Protein AF-A0A6J4HK53-F1 (afdb_monomer)

Sequence (263 aa):
MTTKTSRRFSGIVIAAGLLFFAAVPLNGSKTLEEITEES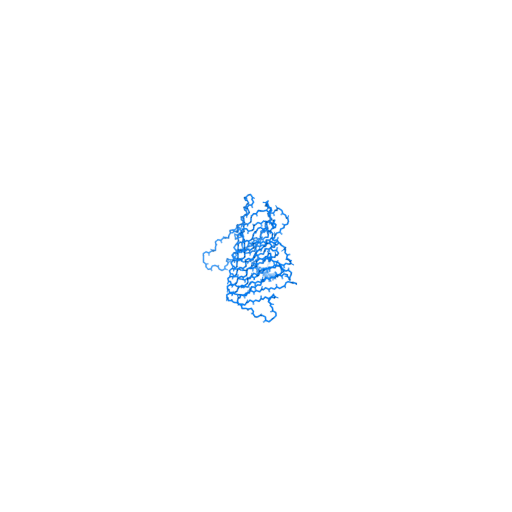YDLSATGTLTIRNQDGRIYLYGSDGSELRVKVIRKAFSQERLDELKVNVSIDGDDAVIETGFPPKPEGWSTSDRSGTVEYLINVPQHCTVKKAELANGEIMIDGMRGPSIEAQVGNGRIHARNCFTSARFTLERGGMEVFYGWWERRAFSLAAEIASGNVRVLIPSDANARIDATTVNGNLQSRFAKPGESLGRKFETTLGDEGANAELTLRATNGNVRIDKSY

Structure (mmCIF, N/CA/C/O backbone):
data_AF-A0A6J4HK53-F1
#
_entry.id   AF-A0A6J4HK53-F1
#
loop_
_atom_site.group_PDB
_atom_site.id
_atom_site.type_symbol
_atom_site.label_atom_id
_atom_site.label_alt_id
_atom_site.label_comp_id
_atom_site.label_asym_id
_atom_site.label_entity_id
_atom_site.label_seq_id
_atom_site.pdbx_PDB_ins_code
_atom_site.Cartn_x
_atom_site.Cartn_y
_atom_site.Cartn_z
_atom_site.occupancy
_atom_site.B_iso_or_equiv
_atom_site.auth_seq_id
_atom_site.auth_comp_id
_atom_site.auth_asym_id
_atom_site.auth_atom_id
_atom_site.pdbx_PDB_model_num
ATOM 1 N N . MET A 1 1 ? -11.553 -33.100 110.322 1.00 39.94 1 MET A N 1
ATOM 2 C CA . MET A 1 1 ? -10.787 -34.038 109.471 1.00 39.94 1 MET A CA 1
ATOM 3 C C . MET A 1 1 ? -10.864 -33.529 108.032 1.00 39.94 1 MET A C 1
ATOM 5 O O . MET A 1 1 ? -11.926 -33.607 107.441 1.00 39.94 1 MET A O 1
ATOM 9 N N . THR A 1 2 ? -9.964 -32.629 107.621 1.00 37.19 2 THR A N 1
ATOM 10 C CA . THR A 1 2 ? -8.675 -32.870 106.912 1.00 37.19 2 THR A CA 1
ATOM 11 C C . THR A 1 2 ? -8.803 -33.164 105.406 1.00 37.19 2 THR A C 1
ATOM 13 O O . THR A 1 2 ? -9.002 -34.301 105.004 1.00 37.19 2 THR A O 1
ATOM 16 N N . THR A 1 3 ? -8.685 -32.088 104.611 1.00 42.78 3 THR A N 1
ATOM 17 C CA . THR A 1 3 ? -7.777 -31.884 103.451 1.00 42.78 3 THR A CA 1
ATOM 18 C C . THR A 1 3 ? -7.346 -33.069 102.567 1.00 42.78 3 THR A C 1
ATOM 20 O O . THR A 1 3 ? -6.650 -33.956 103.046 1.00 42.78 3 THR A O 1
ATOM 23 N N . LYS A 1 4 ? -7.487 -32.922 101.230 1.00 38.38 4 LYS A N 1
ATOM 24 C CA . LYS A 1 4 ? -6.325 -32.890 100.304 1.00 38.38 4 LYS A CA 1
ATOM 25 C C . LYS A 1 4 ? -6.645 -32.379 98.886 1.00 38.38 4 LYS A C 1
ATOM 27 O O . LYS A 1 4 ? -7.592 -32.802 98.238 1.00 38.38 4 LYS A O 1
ATOM 32 N N . THR A 1 5 ? -5.773 -31.486 98.436 1.00 45.94 5 THR A N 1
ATOM 33 C CA . THR A 1 5 ? -5.641 -30.828 97.128 1.00 45.94 5 THR A CA 1
ATOM 34 C C . THR A 1 5 ? -4.847 -31.690 96.122 1.00 45.94 5 THR A C 1
ATOM 36 O O . THR A 1 5 ? -4.137 -32.608 96.534 1.00 45.94 5 THR A O 1
ATOM 39 N N . SER A 1 6 ? -4.843 -31.266 94.844 1.00 37.31 6 SER A N 1
ATOM 40 C CA . SER A 1 6 ? -3.907 -31.574 93.724 1.00 37.31 6 SER A CA 1
ATOM 41 C C . SER A 1 6 ? -4.502 -32.472 92.621 1.00 37.31 6 SER A C 1
ATOM 43 O O . SER A 1 6 ? -5.291 -33.349 92.925 1.00 37.31 6 SER A O 1
ATOM 45 N N . ARG A 1 7 ? -4.196 -32.335 91.322 1.00 38.34 7 ARG A N 1
ATOM 46 C CA . ARG A 1 7 ? -3.276 -31.464 90.563 1.00 38.34 7 ARG A CA 1
ATOM 47 C C . ARG A 1 7 ? -3.693 -31.500 89.075 1.00 38.34 7 ARG A C 1
ATOM 49 O O . ARG A 1 7 ? -4.334 -32.442 88.629 1.00 38.34 7 ARG A O 1
ATOM 56 N N . ARG A 1 8 ? -3.308 -30.456 88.337 1.00 42.50 8 ARG A N 1
ATOM 57 C CA . ARG A 1 8 ? -3.553 -30.202 86.905 1.00 42.50 8 ARG A CA 1
ATOM 58 C C . ARG A 1 8 ? -2.874 -31.227 85.981 1.00 42.50 8 ARG A C 1
ATOM 60 O O . ARG A 1 8 ? -1.748 -31.620 86.262 1.00 42.50 8 ARG A O 1
ATOM 67 N N . PHE A 1 9 ? -3.483 -31.490 84.823 1.00 36.78 9 PHE A N 1
ATOM 68 C CA . PHE A 1 9 ? -2.780 -31.882 83.595 1.00 36.78 9 PHE A CA 1
ATOM 69 C C . PHE A 1 9 ? -3.276 -30.996 82.441 1.00 36.78 9 PHE A C 1
ATOM 71 O O . PHE A 1 9 ? -4.397 -31.145 81.964 1.00 36.78 9 PHE A O 1
ATOM 78 N N . SER A 1 10 ? -2.447 -30.027 82.044 1.00 35.50 10 SER A N 1
ATOM 79 C CA . SER A 1 10 ? -2.607 -29.255 80.808 1.00 35.50 10 SER A CA 1
ATOM 80 C C . SER A 1 10 ? -2.028 -30.069 79.655 1.00 35.50 10 SER A C 1
ATOM 82 O O . SER A 1 10 ? -0.822 -30.303 79.620 1.00 35.50 10 SER A O 1
ATOM 84 N N . GLY A 1 11 ? -2.875 -30.492 78.718 1.00 35.25 11 GLY A N 1
ATOM 85 C CA . GLY A 1 11 ? -2.439 -30.990 77.417 1.00 35.25 11 GLY A CA 1
ATOM 86 C C . GLY A 1 11 ? -2.073 -29.817 76.509 1.00 35.25 11 GLY A C 1
ATOM 87 O O . GLY A 1 11 ? -2.902 -28.948 76.249 1.00 35.25 11 GLY A O 1
ATOM 88 N N . ILE A 1 12 ? -0.821 -29.783 76.061 1.00 39.44 12 ILE A N 1
ATOM 89 C CA . ILE A 1 12 ? -0.308 -28.869 75.039 1.00 39.44 12 ILE A CA 1
ATOM 90 C C . ILE A 1 12 ? -0.767 -29.408 73.679 1.00 39.44 12 ILE A C 1
ATOM 92 O O . ILE A 1 12 ? -0.347 -30.490 73.277 1.00 39.44 12 ILE A O 1
ATOM 96 N N . VAL A 1 13 ? -1.621 -28.668 72.970 1.00 38.44 13 VAL A N 1
ATOM 97 C CA . VAL A 1 13 ? -1.909 -28.917 71.550 1.00 38.44 13 VAL A CA 1
ATOM 98 C C . VAL A 1 13 ? -0.966 -28.037 70.737 1.00 38.44 13 VAL A C 1
ATOM 100 O O . VAL A 1 13 ? -1.055 -26.812 70.772 1.00 38.44 13 VAL A O 1
ATOM 103 N N . ILE A 1 14 ? -0.027 -28.672 70.037 1.00 40.22 14 ILE A N 1
ATOM 104 C CA . ILE A 1 14 ? 0.877 -28.026 69.086 1.00 40.22 14 ILE A CA 1
ATOM 105 C C . ILE A 1 14 ? 0.055 -27.696 67.834 1.00 40.22 14 ILE A C 1
ATOM 107 O O . ILE A 1 14 ? -0.281 -28.583 67.053 1.00 40.22 14 ILE A O 1
ATOM 111 N N . ALA A 1 15 ? -0.296 -26.423 67.656 1.00 36.69 15 ALA A N 1
ATOM 112 C CA . ALA A 1 15 ? -0.874 -25.925 66.414 1.00 36.69 15 ALA A CA 1
ATOM 113 C C . ALA A 1 15 ? 0.251 -25.759 65.381 1.00 36.69 15 ALA A C 1
ATOM 115 O O . ALA A 1 15 ? 1.035 -24.813 65.443 1.00 36.69 15 ALA A O 1
ATOM 116 N N . ALA A 1 16 ? 0.356 -26.707 64.450 1.00 42.75 16 ALA A N 1
ATOM 117 C CA . ALA A 1 16 ? 1.211 -26.576 63.278 1.00 42.75 16 ALA A CA 1
ATOM 118 C C . ALA A 1 16 ? 0.662 -25.449 62.388 1.00 42.75 16 ALA A C 1
ATOM 120 O O . ALA A 1 16 ? -0.396 -25.582 61.773 1.00 42.75 16 ALA A O 1
ATOM 121 N N . GLY A 1 17 ? 1.369 -24.319 62.359 1.00 35.78 17 GLY A N 1
ATOM 122 C CA . GLY A 1 17 ? 1.067 -23.197 61.479 1.00 35.78 17 GLY A CA 1
ATOM 123 C C . GLY A 1 17 ? 1.288 -23.584 60.020 1.00 35.78 17 GLY A C 1
ATOM 124 O O . GLY A 1 17 ? 2.423 -23.673 59.559 1.00 35.78 17 GLY A O 1
ATOM 125 N N . LEU A 1 18 ? 0.195 -23.793 59.288 1.00 38.66 18 LEU A N 1
ATOM 126 C CA . LEU A 1 18 ? 0.196 -23.803 57.830 1.00 38.66 18 LEU A CA 1
ATOM 127 C C . LEU A 1 18 ? 0.381 -22.360 57.350 1.00 38.66 18 LEU A C 1
ATOM 129 O O . LEU A 1 18 ? -0.567 -21.580 57.280 1.00 38.66 18 LEU A O 1
ATOM 133 N N . LEU A 1 19 ? 1.629 -22.004 57.043 1.00 38.75 19 LEU A N 1
ATOM 134 C CA . LEU A 1 19 ? 1.955 -20.826 56.247 1.00 38.75 19 LEU A CA 1
ATOM 135 C C . LEU A 1 19 ? 1.370 -21.026 54.844 1.00 38.75 19 LEU A C 1
ATOM 137 O O . LEU A 1 19 ? 1.978 -21.665 53.986 1.00 38.75 19 LEU A O 1
ATOM 141 N N . PHE A 1 20 ? 0.179 -20.477 54.609 1.00 34.94 20 PHE A N 1
ATOM 142 C CA . PHE A 1 20 ? -0.297 -20.210 53.259 1.00 34.94 20 PHE A CA 1
ATOM 143 C C . PHE A 1 20 ? 0.615 -19.138 52.656 1.00 34.94 20 PHE A C 1
ATOM 145 O O . PHE A 1 20 ? 0.440 -17.944 52.896 1.00 34.94 20 PHE A O 1
ATOM 152 N N . PHE A 1 21 ? 1.603 -19.559 51.868 1.00 40.56 21 PHE A N 1
ATOM 153 C CA . PHE A 1 21 ? 2.178 -18.680 50.861 1.00 40.56 21 PHE A CA 1
ATOM 154 C C . PHE A 1 21 ? 1.062 -18.368 49.863 1.00 40.56 21 PHE A C 1
ATOM 156 O O . PHE A 1 21 ? 0.737 -19.184 49.001 1.00 40.56 21 PHE A O 1
ATOM 163 N N . ALA A 1 22 ? 0.447 -17.194 50.000 1.00 40.84 22 ALA A N 1
ATOM 164 C CA . ALA A 1 22 ? -0.295 -16.598 48.906 1.00 40.84 22 ALA A CA 1
ATOM 165 C C . ALA A 1 22 ? 0.716 -16.363 47.780 1.00 40.84 22 ALA A C 1
ATOM 167 O O . ALA A 1 22 ? 1.524 -15.435 47.834 1.00 40.84 22 ALA A O 1
ATOM 168 N N . ALA A 1 23 ? 0.721 -17.256 46.792 1.00 43.62 23 ALA A N 1
ATOM 169 C CA . ALA A 1 23 ? 1.379 -16.998 45.530 1.00 43.62 23 ALA A CA 1
ATOM 170 C C . ALA A 1 23 ? 0.691 -15.767 44.937 1.00 43.62 23 ALA A C 1
ATOM 172 O O . ALA A 1 23 ? -0.438 -15.849 44.457 1.00 43.62 23 ALA A O 1
ATOM 173 N N . VAL A 1 24 ? 1.344 -14.609 45.038 1.00 48.50 24 VAL A N 1
ATOM 174 C CA . VAL A 1 24 ? 0.963 -13.433 44.263 1.00 48.50 24 VAL A CA 1
ATOM 175 C C . VAL A 1 24 ? 1.084 -13.872 42.806 1.00 48.50 24 VAL A C 1
ATOM 177 O O . VAL A 1 24 ? 2.193 -14.237 42.398 1.00 48.50 24 VAL A O 1
ATOM 180 N N . PRO A 1 25 ? -0.006 -13.928 42.020 1.00 39.03 25 PRO A N 1
ATOM 181 C CA . PRO A 1 25 ? 0.146 -14.185 40.604 1.00 39.03 25 PRO A CA 1
ATOM 182 C C . PRO A 1 25 ? 1.032 -13.065 40.057 1.00 39.03 25 PRO A C 1
ATOM 184 O O . PRO A 1 25 ? 0.707 -11.883 40.187 1.00 39.03 25 PRO A O 1
ATOM 187 N N . LEU A 1 26 ? 2.183 -13.428 39.483 1.00 40.38 26 LEU A N 1
ATOM 188 C CA . LEU A 1 26 ? 2.878 -12.532 38.571 1.00 40.38 26 LEU A CA 1
ATOM 189 C C . LEU A 1 26 ? 1.873 -12.242 37.453 1.00 40.38 26 LEU A C 1
ATOM 191 O O . LEU A 1 26 ? 1.663 -13.078 36.575 1.00 40.38 26 LEU A O 1
ATOM 195 N N . ASN A 1 27 ? 1.215 -11.085 37.520 1.00 43.97 27 ASN A N 1
ATOM 196 C CA . ASN A 1 27 ? 0.399 -10.567 36.435 1.00 43.97 27 ASN A CA 1
ATOM 197 C C . ASN A 1 27 ? 1.331 -10.330 35.243 1.00 43.97 27 ASN A C 1
ATOM 199 O O . ASN A 1 27 ? 1.891 -9.249 35.071 1.00 43.97 27 ASN A O 1
ATOM 203 N N . GLY A 1 28 ? 1.504 -11.349 34.401 1.00 46.41 28 GLY A N 1
ATOM 204 C CA . GLY A 1 28 ? 1.832 -11.111 33.007 1.00 46.41 28 GLY A CA 1
ATOM 205 C C . GLY A 1 28 ? 0.723 -10.216 32.473 1.00 46.41 28 GLY A C 1
ATOM 206 O O . GLY A 1 28 ? -0.438 -10.617 32.509 1.00 46.41 28 GLY A O 1
ATOM 207 N N . SER A 1 29 ? 1.052 -8.980 32.094 1.00 55.47 29 SER A N 1
ATOM 208 C CA . SER A 1 29 ? 0.075 -7.995 31.629 1.00 55.47 29 SER A CA 1
ATOM 209 C C . SER A 1 29 ? -0.622 -8.536 30.379 1.00 55.47 29 SER A C 1
ATOM 211 O O . SER A 1 29 ? -0.120 -8.384 29.263 1.00 55.47 29 SER A O 1
ATOM 213 N N . LYS A 1 30 ? -1.741 -9.236 30.558 1.00 68.44 30 LYS A N 1
ATOM 214 C CA . LYS A 1 30 ? -2.563 -9.707 29.453 1.00 68.44 30 LYS A CA 1
ATOM 215 C C . LYS A 1 30 ? -3.219 -8.460 28.873 1.00 68.44 30 LYS A C 1
ATOM 217 O O . LYS A 1 30 ? -3.960 -7.781 29.576 1.00 68.44 30 LYS A O 1
ATOM 222 N N . THR A 1 31 ? -2.868 -8.110 27.641 1.00 79.88 31 THR A N 1
ATOM 223 C CA . THR A 1 31 ? -3.519 -7.012 26.923 1.00 79.88 31 THR A CA 1
ATOM 224 C C . THR A 1 31 ? -5.011 -7.306 26.829 1.00 79.88 31 THR A C 1
ATOM 226 O O . THR A 1 31 ? -5.393 -8.433 26.506 1.00 79.88 31 THR A O 1
ATOM 229 N N . LEU A 1 32 ? -5.835 -6.309 27.130 1.00 88.44 32 LEU A N 1
ATOM 230 C CA . LEU A 1 32 ? -7.261 -6.344 26.847 1.00 88.44 32 LEU A CA 1
ATOM 231 C C . LEU A 1 32 ? -7.460 -6.277 25.336 1.00 88.44 32 LEU A C 1
ATOM 233 O O . LEU A 1 32 ? -6.687 -5.619 24.635 1.00 88.44 32 LEU A O 1
ATOM 237 N N . GLU A 1 33 ? -8.481 -6.973 24.855 1.00 92.00 33 GLU A N 1
ATOM 238 C CA . GLU A 1 33 ? -8.820 -7.069 23.442 1.00 92.00 33 GLU A CA 1
ATOM 239 C C . GLU A 1 33 ? -10.333 -6.950 23.286 1.00 92.00 33 GLU A C 1
ATOM 241 O O . GLU A 1 33 ? -11.083 -7.639 23.979 1.00 92.00 33 GLU A O 1
ATOM 246 N N . GLU A 1 34 ? -10.764 -6.091 22.369 1.00 93.38 34 GLU A N 1
ATOM 247 C CA . GLU A 1 34 ? -12.157 -5.968 21.959 1.00 93.38 34 GLU A CA 1
ATOM 248 C C . GLU A 1 34 ? -12.254 -6.094 20.443 1.00 93.38 34 GLU A C 1
ATOM 250 O O . GLU A 1 34 ? -11.460 -5.501 19.706 1.00 93.38 34 GLU A O 1
ATOM 255 N N . ILE A 1 35 ? -13.222 -6.888 19.991 1.00 96.12 35 ILE A N 1
ATOM 256 C CA . ILE A 1 35 ? -13.455 -7.177 18.581 1.00 96.12 35 ILE A CA 1
ATOM 257 C C . ILE A 1 35 ? -14.859 -6.715 18.222 1.00 96.12 35 ILE A C 1
ATOM 259 O O . ILE A 1 35 ? -15.829 -7.166 18.832 1.00 96.12 35 ILE A O 1
ATOM 263 N N . THR A 1 36 ? -14.950 -5.899 17.180 1.00 95.44 36 THR A N 1
ATOM 264 C CA . THR A 1 36 ? -16.217 -5.457 16.595 1.00 95.44 36 THR A CA 1
ATOM 265 C C . THR A 1 36 ? -16.210 -5.778 15.111 1.00 95.44 36 THR A C 1
ATOM 267 O O . THR A 1 36 ? -15.169 -5.694 14.459 1.00 95.44 36 THR A O 1
ATOM 270 N N . GLU A 1 37 ? -17.356 -6.175 14.575 1.00 96.75 37 GLU A N 1
ATOM 271 C CA . GLU A 1 37 ? -17.529 -6.458 13.155 1.00 96.75 37 GLU A CA 1
ATOM 272 C C . GLU A 1 37 ? -18.810 -5.791 12.670 1.00 96.75 37 GLU A C 1
ATOM 274 O O . GLU A 1 37 ? -19.887 -6.024 13.216 1.00 96.75 37 GLU A O 1
ATOM 279 N N . GLU A 1 38 ? -18.667 -4.937 11.664 1.00 94.69 38 GLU A N 1
ATOM 280 C CA . GLU A 1 38 ? -19.750 -4.146 11.095 1.00 94.69 38 GLU A CA 1
ATOM 281 C C . GLU A 1 38 ? -19.728 -4.261 9.572 1.00 94.69 38 GLU A C 1
ATOM 283 O O . GLU A 1 38 ? -18.679 -4.451 8.951 1.00 94.69 38 GLU A O 1
ATOM 288 N N . SER A 1 39 ? -20.910 -4.188 8.970 1.00 95.50 39 SER A N 1
ATOM 289 C CA . SER A 1 39 ? -21.103 -4.276 7.523 1.00 95.50 39 SER A CA 1
ATOM 290 C C . SER A 1 39 ? -21.893 -3.067 7.052 1.00 95.50 39 SER A C 1
ATOM 292 O O . SER A 1 39 ? -22.858 -2.664 7.701 1.00 95.50 39 SER A O 1
ATOM 294 N N . TYR A 1 40 ? -21.467 -2.503 5.932 1.00 94.38 40 TYR A N 1
ATOM 295 C CA . TYR A 1 40 ? -21.996 -1.280 5.357 1.00 94.38 40 TYR A CA 1
ATOM 296 C C . TYR A 1 40 ? -22.215 -1.470 3.861 1.00 94.38 40 TYR A C 1
ATOM 298 O O . TYR A 1 40 ? -21.415 -2.124 3.184 1.00 94.38 40 TYR A O 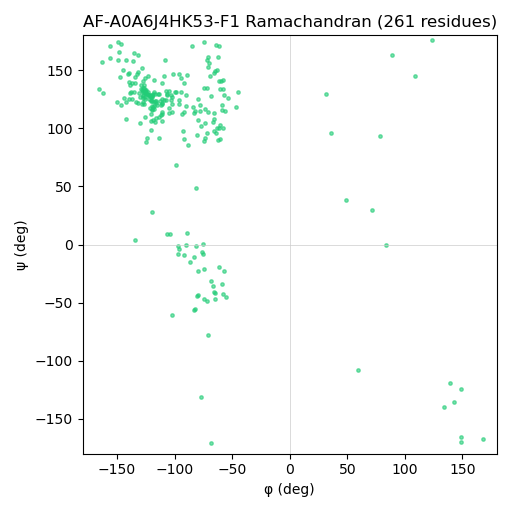1
ATOM 306 N N . ASP A 1 41 ? -23.268 -0.854 3.338 1.00 92.62 41 ASP A N 1
ATOM 307 C CA . ASP A 1 41 ? -23.469 -0.777 1.898 1.00 92.62 41 ASP A CA 1
ATOM 308 C C . ASP A 1 41 ? -22.396 0.133 1.290 1.00 92.62 41 ASP A C 1
ATOM 310 O O . ASP A 1 41 ? -22.179 1.257 1.743 1.00 92.62 41 ASP A O 1
ATOM 314 N N . LEU A 1 42 ? -21.703 -0.370 0.270 1.00 93.56 42 LEU A N 1
ATOM 315 C CA . LEU A 1 42 ? -20.726 0.388 -0.503 1.00 93.56 42 LEU A CA 1
ATOM 316 C C . LEU A 1 42 ? -20.786 -0.112 -1.941 1.00 93.56 42 LEU A C 1
ATOM 318 O O . LEU A 1 42 ? -20.547 -1.296 -2.194 1.00 93.56 42 LEU A O 1
ATOM 322 N N . SER A 1 43 ? -21.096 0.766 -2.895 1.00 92.31 43 SER A N 1
ATOM 323 C CA . SER A 1 43 ? -21.152 0.334 -4.289 1.00 92.31 43 SER A CA 1
ATOM 324 C C . SER A 1 43 ? -19.794 -0.174 -4.779 1.00 92.31 43 SER A C 1
ATOM 326 O O . SER A 1 43 ? -18.728 0.150 -4.247 1.00 92.31 43 SER A O 1
ATOM 328 N N . ALA A 1 44 ? -19.816 -0.938 -5.873 1.00 92.06 44 ALA A N 1
ATOM 329 C CA . ALA A 1 44 ? -18.600 -1.446 -6.500 1.00 92.06 44 ALA A CA 1
ATOM 330 C C . ALA A 1 44 ? -17.617 -0.337 -6.914 1.00 92.06 44 ALA A C 1
ATOM 332 O O . ALA A 1 44 ? -16.430 -0.607 -7.046 1.00 92.06 44 ALA A O 1
ATOM 333 N N . THR A 1 45 ? -18.097 0.892 -7.113 1.00 92.44 45 THR A N 1
ATOM 334 C CA . THR A 1 45 ? -17.300 2.069 -7.488 1.00 92.44 45 THR A CA 1
ATOM 335 C C . THR A 1 45 ? -17.107 3.057 -6.341 1.00 92.44 45 THR A C 1
ATOM 337 O O . THR A 1 45 ? -16.598 4.153 -6.574 1.00 92.44 45 THR A O 1
ATOM 340 N N . GLY A 1 46 ? -17.504 2.685 -5.122 1.00 95.44 46 GLY A N 1
ATOM 341 C CA . GLY A 1 46 ? -17.372 3.526 -3.942 1.00 95.44 46 GLY A CA 1
ATOM 342 C C . GLY A 1 46 ? -15.923 3.872 -3.611 1.00 95.44 46 GLY A C 1
ATOM 343 O O . GLY A 1 46 ? -14.964 3.346 -4.192 1.00 95.44 46 GLY A O 1
ATOM 344 N N . THR A 1 47 ? -15.751 4.783 -2.665 1.00 97.50 47 THR A N 1
ATOM 345 C CA . THR A 1 47 ? -14.448 5.273 -2.228 1.00 97.50 47 THR A CA 1
ATOM 346 C C . THR A 1 47 ? -14.204 4.950 -0.765 1.00 97.50 47 THR A C 1
ATOM 348 O O . THR A 1 47 ? -15.108 5.027 0.055 1.00 97.50 47 THR A O 1
ATOM 351 N N . LEU A 1 48 ? -12.963 4.595 -0.436 1.00 98.12 48 LEU A N 1
ATOM 352 C CA . LEU A 1 48 ? -12.545 4.259 0.920 1.00 98.12 48 LEU A CA 1
ATOM 353 C C . LEU A 1 48 ? -11.358 5.120 1.351 1.00 98.12 48 LEU A C 1
ATOM 355 O O . LEU A 1 48 ? -10.343 5.188 0.651 1.00 98.12 48 LEU A O 1
ATOM 359 N N . THR A 1 49 ? -11.470 5.721 2.532 1.00 98.50 49 THR A N 1
ATOM 360 C CA . THR A 1 49 ? -10.373 6.386 3.241 1.00 98.50 49 THR A CA 1
ATOM 361 C C . THR A 1 49 ? -10.198 5.757 4.615 1.00 98.50 49 THR A C 1
ATOM 363 O O . THR A 1 49 ? -11.157 5.652 5.371 1.00 98.50 49 THR A O 1
ATOM 366 N N . ILE A 1 50 ? -8.975 5.356 4.957 1.00 98.12 50 ILE A N 1
ATOM 367 C CA . ILE A 1 50 ? -8.638 4.776 6.259 1.00 98.12 50 ILE A CA 1
ATOM 368 C C . ILE A 1 50 ? -7.464 5.547 6.847 1.00 98.12 50 ILE A C 1
ATOM 370 O O . ILE A 1 50 ? -6.429 5.697 6.192 1.00 98.12 50 ILE A O 1
ATOM 374 N N . ARG A 1 51 ? -7.599 5.995 8.095 1.00 97.94 51 ARG A N 1
ATOM 375 C CA . ARG A 1 51 ? -6.516 6.617 8.860 1.00 97.94 51 ARG A CA 1
ATOM 376 C C . ARG A 1 51 ? -6.352 5.929 10.199 1.00 97.94 51 ARG A C 1
ATOM 378 O O . ARG A 1 51 ? -7.274 5.878 11.012 1.00 97.94 51 ARG A O 1
ATOM 385 N N . ASN A 1 52 ? -5.149 5.430 10.434 1.00 95.50 52 ASN A N 1
ATOM 386 C CA . ASN A 1 52 ? -4.769 4.797 11.681 1.00 95.50 52 ASN A CA 1
ATOM 387 C C . ASN A 1 52 ? -3.384 5.292 12.118 1.00 95.50 52 ASN A C 1
ATOM 389 O O . ASN A 1 52 ? -2.584 5.754 11.308 1.00 95.50 52 ASN A O 1
ATOM 393 N N . GLN A 1 53 ? -3.081 5.191 13.408 1.00 94.00 53 GLN A N 1
ATOM 394 C CA . GLN A 1 53 ? -1.772 5.579 13.927 1.00 94.00 53 GLN A CA 1
ATOM 395 C C . GLN A 1 53 ? -0.921 4.343 14.181 1.00 94.00 53 GLN A C 1
ATOM 397 O O . GLN A 1 53 ? 0.112 4.183 13.544 1.00 94.00 53 GLN A O 1
ATOM 402 N N . ASP A 1 54 ? -1.376 3.453 15.058 1.00 93.81 54 ASP A N 1
ATOM 403 C CA . ASP A 1 54 ? -0.610 2.295 15.502 1.00 93.81 54 ASP A CA 1
ATOM 404 C C . ASP A 1 54 ? -1.422 1.010 15.301 1.00 93.81 54 ASP A C 1
ATOM 406 O O . ASP A 1 54 ? -2.510 0.841 15.862 1.00 93.81 54 ASP A O 1
ATOM 410 N N . GLY A 1 55 ? -0.889 0.077 14.509 1.00 95.25 55 GLY A N 1
ATOM 411 C CA . GLY A 1 55 ? -1.504 -1.235 14.318 1.00 95.25 55 GLY A CA 1
ATOM 412 C C . GLY A 1 55 ? -1.385 -1.768 12.899 1.00 95.25 55 GLY A C 1
ATOM 413 O O . GLY A 1 55 ? -0.300 -1.773 12.321 1.00 95.25 55 GLY A O 1
ATOM 414 N N . ARG A 1 56 ? -2.481 -2.307 12.360 1.00 98.12 56 ARG A N 1
ATOM 415 C CA . ARG A 1 56 ? -2.474 -2.979 11.053 1.00 98.12 56 ARG A CA 1
ATOM 416 C C . ARG A 1 56 ? -3.713 -2.656 10.242 1.00 98.12 56 ARG A C 1
ATOM 418 O O . ARG A 1 56 ? -4.789 -2.495 10.808 1.00 98.12 56 ARG A O 1
ATOM 425 N N . ILE A 1 57 ? -3.560 -2.601 8.926 1.00 98.56 57 ILE A N 1
ATOM 426 C CA . ILE A 1 57 ? -4.665 -2.477 7.978 1.00 98.56 57 ILE A CA 1
ATOM 427 C C . ILE A 1 57 ? -4.537 -3.614 6.971 1.00 98.56 57 ILE A C 1
ATOM 429 O O . ILE A 1 57 ? -3.627 -3.623 6.147 1.00 98.56 57 ILE A O 1
ATOM 433 N N . TYR A 1 58 ? -5.453 -4.572 7.043 1.00 98.62 58 TYR A N 1
ATOM 434 C CA . TYR A 1 58 ? -5.607 -5.636 6.063 1.00 98.62 58 TYR A CA 1
ATOM 435 C C . TYR A 1 58 ? -6.794 -5.310 5.166 1.00 98.62 58 TYR A C 1
ATOM 437 O O . TYR A 1 58 ? -7.926 -5.290 5.640 1.00 98.62 58 TYR A O 1
ATOM 445 N N . LEU A 1 59 ? -6.538 -5.052 3.888 1.00 98.38 59 LEU A N 1
ATOM 446 C CA . LEU A 1 59 ? -7.547 -4.690 2.903 1.00 98.38 59 LEU A CA 1
ATOM 447 C C . LEU A 1 59 ? -7.635 -5.761 1.814 1.00 98.38 59 LEU A C 1
ATOM 449 O O . LEU A 1 59 ? -6.653 -6.027 1.122 1.00 98.38 59 LEU A O 1
ATOM 453 N N . TYR A 1 60 ? -8.818 -6.340 1.640 1.00 98.31 60 TYR A N 1
ATOM 454 C CA . TYR A 1 60 ? -9.080 -7.380 0.651 1.00 98.31 60 TYR A CA 1
ATOM 455 C C . TYR A 1 60 ? -10.168 -6.936 -0.323 1.00 98.31 60 TYR A C 1
ATOM 457 O O . TYR A 1 60 ? -11.290 -6.618 0.077 1.00 98.31 60 TYR A O 1
ATOM 465 N N . GLY A 1 61 ? -9.835 -6.950 -1.611 1.00 97.38 61 GLY A N 1
ATOM 466 C CA . GLY A 1 61 ? -10.801 -6.844 -2.693 1.00 97.38 61 GLY A CA 1
ATOM 467 C C . GLY A 1 61 ? -11.567 -8.154 -2.866 1.00 97.38 61 GLY A C 1
ATOM 468 O O . GLY A 1 61 ? -10.984 -9.238 -2.870 1.00 97.38 61 GLY A O 1
ATOM 469 N N . SER A 1 62 ? -12.882 -8.052 -3.020 1.00 94.44 62 SER A N 1
ATOM 470 C CA . SER A 1 62 ? -13.780 -9.179 -3.276 1.00 94.44 62 SER A CA 1
ATOM 471 C C . SER A 1 62 ? -14.787 -8.844 -4.378 1.00 94.44 62 SER A C 1
ATOM 473 O O . SER A 1 62 ? -14.986 -7.677 -4.713 1.00 94.44 62 SER A O 1
ATOM 475 N N . ASP A 1 63 ? -15.454 -9.859 -4.926 1.00 90.19 63 ASP A N 1
ATOM 476 C CA . ASP A 1 63 ? -16.537 -9.681 -5.908 1.00 90.19 63 ASP A CA 1
ATOM 477 C C . ASP A 1 63 ? -17.862 -9.196 -5.276 1.00 90.19 63 ASP A C 1
ATOM 479 O O . ASP A 1 63 ? -18.861 -9.036 -5.975 1.00 90.19 63 ASP A O 1
ATOM 483 N N . GLY A 1 64 ? -17.896 -8.991 -3.954 1.00 86.31 64 GLY A N 1
ATOM 484 C CA . GLY A 1 64 ? -19.073 -8.510 -3.231 1.00 86.31 64 GLY A CA 1
ATOM 485 C C . GLY A 1 64 ? -19.362 -7.020 -3.442 1.00 86.31 64 GLY A C 1
ATOM 486 O O . GLY A 1 64 ? -18.578 -6.285 -4.042 1.00 86.31 64 GLY A O 1
ATOM 487 N N . SER A 1 65 ? -20.494 -6.571 -2.901 1.00 83.44 65 SER A N 1
ATOM 488 C CA . SER A 1 65 ? -20.984 -5.184 -2.970 1.00 83.44 65 SER A CA 1
ATOM 489 C C . SER A 1 65 ? -21.148 -4.548 -1.585 1.00 83.44 65 SER A C 1
ATOM 491 O O . SER A 1 65 ? -22.030 -3.721 -1.380 1.00 83.44 65 SER A O 1
ATOM 493 N N . GLU A 1 66 ? -20.358 -4.997 -0.613 1.00 91.88 66 GLU A N 1
ATOM 494 C CA . GLU A 1 66 ? -20.430 -4.542 0.774 1.00 91.88 66 GLU A CA 1
ATOM 495 C C . GLU A 1 66 ? -19.033 -4.218 1.299 1.00 91.88 66 GLU A C 1
ATOM 497 O O . GLU A 1 66 ? -18.038 -4.857 0.939 1.00 91.88 66 GLU A O 1
ATOM 502 N N . LEU A 1 67 ? -18.976 -3.225 2.177 1.00 95.62 67 LEU A N 1
ATOM 503 C CA . LEU A 1 67 ? -17.826 -2.936 3.013 1.00 95.62 67 LEU A CA 1
ATOM 504 C C . LEU A 1 67 ? -18.011 -3.680 4.336 1.00 95.62 67 LEU A C 1
ATOM 506 O O . LEU A 1 67 ? -18.901 -3.354 5.116 1.00 95.62 67 LEU A O 1
ATOM 510 N N . ARG A 1 68 ? -17.147 -4.656 4.618 1.00 97.12 68 ARG A N 1
ATOM 511 C CA . ARG A 1 68 ? -17.096 -5.325 5.926 1.00 97.12 68 ARG A CA 1
ATOM 512 C C . ARG A 1 68 ? -15.858 -4.889 6.672 1.00 97.12 68 ARG A C 1
ATOM 514 O O . ARG A 1 68 ? -14.750 -5.050 6.163 1.00 97.12 68 ARG A O 1
ATOM 521 N N . VAL A 1 69 ? -16.048 -4.373 7.877 1.00 97.38 69 VAL A N 1
ATOM 522 C CA . VAL A 1 69 ? -14.983 -3.850 8.726 1.00 97.38 69 VAL A CA 1
ATOM 523 C C . VAL A 1 69 ? -14.977 -4.635 10.021 1.00 97.38 69 VAL A C 1
ATOM 525 O O . VAL A 1 69 ? -15.887 -4.525 10.838 1.00 97.38 69 VAL A O 1
ATOM 528 N N . LYS A 1 70 ? -13.916 -5.408 10.228 1.00 98.06 70 LYS A N 1
ATOM 529 C CA . LYS A 1 70 ? -13.609 -6.005 11.519 1.00 98.06 70 LYS A CA 1
ATOM 530 C C . LYS A 1 70 ? -12.480 -5.227 12.176 1.00 98.06 70 LYS A C 1
ATOM 532 O O . LYS A 1 70 ? -11.402 -5.066 11.604 1.00 98.06 70 LYS A O 1
ATOM 537 N N . VAL A 1 71 ? -12.744 -4.760 13.385 1.00 97.38 71 VAL A N 1
ATOM 538 C CA . VAL A 1 71 ? -11.858 -3.927 14.190 1.00 97.38 71 VAL A CA 1
ATOM 539 C C . VAL A 1 71 ? -11.433 -4.725 15.409 1.00 97.38 71 VAL A C 1
ATOM 541 O O . VAL A 1 71 ? -12.275 -5.271 16.116 1.00 97.38 71 VAL A O 1
ATOM 544 N N . ILE A 1 72 ? -10.131 -4.785 15.666 1.00 96.06 72 ILE A N 1
ATOM 545 C CA . ILE A 1 72 ? -9.564 -5.407 16.862 1.00 96.06 72 ILE A CA 1
ATOM 546 C C . ILE A 1 72 ? -8.783 -4.331 17.609 1.00 96.06 72 ILE A C 1
ATOM 548 O O . ILE A 1 72 ? -7.703 -3.919 17.179 1.00 96.06 72 ILE A O 1
ATOM 552 N N . ARG A 1 73 ? -9.337 -3.863 18.727 1.00 94.12 73 ARG A N 1
ATOM 553 C CA . ARG A 1 73 ? -8.700 -2.881 19.609 1.00 94.12 73 ARG A CA 1
ATOM 554 C C . ARG A 1 73 ? -7.968 -3.619 20.717 1.00 94.12 73 ARG A C 1
ATOM 556 O O . ARG A 1 73 ? -8.541 -4.502 21.351 1.00 94.12 73 ARG A O 1
ATOM 563 N N . LYS A 1 74 ? -6.707 -3.265 20.956 1.00 91.62 74 LYS A N 1
ATOM 564 C CA . LYS A 1 74 ? -5.889 -3.852 22.024 1.00 91.62 74 LYS A CA 1
ATOM 565 C C . LYS A 1 74 ? -5.280 -2.765 22.886 1.00 91.62 74 LYS A C 1
ATOM 567 O O . LYS A 1 74 ? -4.681 -1.835 22.355 1.00 91.62 74 LYS A O 1
ATOM 572 N N . ALA A 1 75 ? -5.375 -2.904 24.202 1.00 88.88 75 ALA A N 1
ATOM 573 C CA . ALA A 1 75 ? -4.793 -1.960 25.155 1.00 88.88 75 ALA A CA 1
ATOM 574 C C . ALA A 1 75 ? -4.362 -2.661 26.453 1.00 88.88 75 ALA A C 1
ATOM 576 O O . ALA A 1 75 ? -4.728 -3.805 26.713 1.00 88.88 75 ALA A O 1
ATOM 577 N N . PHE A 1 76 ? -3.566 -1.987 27.285 1.00 85.19 76 PHE A N 1
ATOM 578 C CA . PHE A 1 76 ? -3.096 -2.535 28.567 1.00 85.19 76 PHE A CA 1
ATOM 579 C C . PHE A 1 76 ? -4.000 -2.187 29.762 1.00 85.19 76 PHE A C 1
ATOM 581 O O . PHE A 1 76 ? -3.815 -2.753 30.838 1.00 85.19 76 PHE A O 1
ATOM 588 N N . SER A 1 77 ? -4.978 -1.296 29.581 1.00 84.06 77 SER A N 1
ATOM 589 C CA . SER A 1 77 ? -6.013 -0.965 30.567 1.00 84.06 77 SER A CA 1
ATOM 590 C C . SER A 1 77 ? -7.355 -0.726 29.876 1.00 84.06 77 SER A C 1
ATOM 592 O O . SER A 1 77 ? -7.394 -0.444 28.676 1.00 84.06 77 SER A O 1
ATOM 594 N N . GLN A 1 78 ? -8.449 -0.855 30.632 1.00 86.12 78 GLN A N 1
ATOM 595 C CA . GLN A 1 78 ? -9.796 -0.630 30.103 1.00 86.12 78 GLN A CA 1
ATOM 596 C C . GLN A 1 78 ? -9.984 0.838 29.715 1.00 86.12 78 GLN A C 1
ATOM 598 O O . GLN A 1 78 ? -10.475 1.117 28.632 1.00 86.12 78 GLN A O 1
ATOM 603 N N . GLU A 1 79 ? -9.479 1.766 30.532 1.00 85.00 79 GLU A N 1
ATOM 604 C CA . GLU A 1 79 ? -9.528 3.207 30.247 1.00 85.00 79 GLU A CA 1
ATOM 605 C C . GLU A 1 79 ? -8.900 3.531 28.885 1.00 85.00 79 GLU A C 1
ATOM 607 O O . GLU A 1 79 ? -9.487 4.238 28.073 1.00 85.00 79 GLU A O 1
ATOM 612 N N . ARG A 1 80 ? -7.731 2.945 28.585 1.00 83.44 80 ARG A N 1
ATOM 613 C CA . ARG A 1 80 ? -7.077 3.120 27.283 1.00 83.44 80 ARG A CA 1
ATOM 614 C C . ARG A 1 80 ? -7.863 2.490 26.142 1.00 83.44 80 ARG A C 1
ATOM 616 O O . ARG A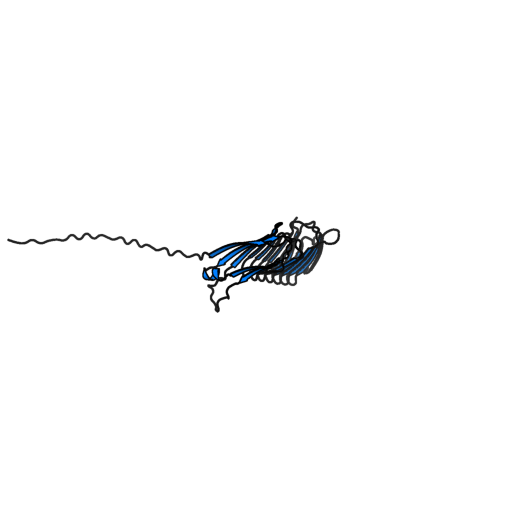 1 80 ? -7.852 3.031 25.041 1.00 83.44 80 ARG A O 1
ATOM 623 N N . LEU A 1 81 ? -8.506 1.351 26.382 1.00 87.19 81 LEU A N 1
ATOM 624 C CA . LEU A 1 81 ? -9.338 0.688 25.382 1.00 87.19 81 LEU A CA 1
ATOM 625 C C . LEU A 1 81 ? -10.563 1.545 25.027 1.00 87.19 81 LEU A C 1
ATOM 627 O O . LEU A 1 81 ? -10.871 1.706 23.849 1.00 87.19 81 LEU A O 1
ATOM 631 N N . ASP A 1 82 ? -11.194 2.151 26.033 1.00 87.12 82 ASP A N 1
ATOM 632 C CA . ASP A 1 82 ? -12.364 3.023 25.881 1.00 87.12 82 ASP A CA 1
ATOM 633 C C . ASP A 1 82 ? -12.012 4.345 25.171 1.00 87.12 82 ASP A C 1
ATOM 635 O O . ASP A 1 82 ? -12.822 4.912 24.433 1.00 87.12 82 ASP A O 1
ATOM 639 N N . GLU A 1 83 ? -10.783 4.832 25.357 1.00 86.81 83 GLU A N 1
ATOM 640 C CA . GLU A 1 83 ? -10.256 6.017 24.675 1.00 86.81 83 GLU A CA 1
ATOM 641 C C . GLU A 1 83 ? -9.897 5.779 23.198 1.00 86.81 83 GLU A C 1
ATOM 643 O O . GLU A 1 83 ? -9.851 6.744 22.431 1.00 86.81 83 GLU A O 1
ATOM 648 N N . LEU A 1 84 ? -9.665 4.528 22.774 1.00 89.31 84 LEU A N 1
ATOM 649 C CA . LEU A 1 84 ? -9.448 4.176 21.366 1.00 89.31 84 LEU A CA 1
ATOM 650 C C . LEU A 1 84 ? -10.772 4.221 20.604 1.00 89.31 84 LEU A C 1
ATOM 652 O O . LEU A 1 84 ? -11.476 3.214 20.483 1.00 89.31 84 LEU A O 1
ATOM 656 N N . LYS A 1 85 ? -11.112 5.393 20.073 1.00 90.88 85 LYS A N 1
ATOM 657 C CA . LYS A 1 85 ? -12.368 5.612 19.352 1.00 90.88 85 LYS A CA 1
ATOM 658 C C . LYS A 1 85 ? -12.186 5.321 17.874 1.00 90.88 85 LYS A C 1
ATOM 660 O O . LYS A 1 85 ? -11.395 5.981 17.206 1.00 90.88 85 LYS A O 1
ATOM 665 N N . VAL A 1 86 ? -12.938 4.352 17.373 1.00 93.44 86 VAL A N 1
ATOM 666 C CA . VAL A 1 86 ? -13.012 4.052 15.944 1.00 93.44 86 VAL A CA 1
ATOM 667 C C . VAL A 1 86 ? -14.307 4.634 15.414 1.00 93.44 86 VAL A C 1
ATOM 669 O O . VAL A 1 86 ? -15.380 4.297 15.908 1.00 93.44 86 VAL A O 1
ATOM 672 N N . ASN A 1 87 ? -14.192 5.527 14.438 1.00 94.06 87 ASN A N 1
ATOM 673 C CA . ASN A 1 87 ? -15.330 6.140 13.772 1.00 94.06 87 ASN A CA 1
ATOM 674 C C . ASN A 1 87 ? -15.386 5.622 12.339 1.00 94.06 87 ASN A C 1
ATOM 676 O O . ASN A 1 87 ? -14.429 5.792 11.581 1.00 94.06 87 ASN A O 1
ATOM 680 N N . VAL A 1 88 ? -16.511 5.011 11.982 1.00 94.94 88 VAL A N 1
ATOM 681 C CA . VAL A 1 88 ? -16.841 4.647 10.605 1.00 94.94 88 VAL A CA 1
ATOM 682 C C . VAL A 1 88 ? -17.989 5.544 10.165 1.00 94.94 88 VAL A C 1
ATOM 684 O O . VAL A 1 88 ? -19.043 5.564 10.798 1.00 94.94 88 VAL A O 1
ATOM 687 N N . SER A 1 89 ? -17.780 6.320 9.108 1.00 94.44 89 SER A N 1
ATOM 688 C CA . SER A 1 89 ? -18.810 7.173 8.516 1.00 94.44 89 SER A CA 1
ATOM 689 C C . SER A 1 89 ? -18.987 6.829 7.047 1.00 94.44 89 SER A C 1
ATOM 691 O O . SER A 1 89 ? -18.006 6.802 6.301 1.00 94.44 89 SER A O 1
ATOM 693 N N . ILE A 1 90 ? -20.235 6.600 6.649 1.00 93.75 90 ILE A N 1
ATOM 694 C CA . ILE A 1 90 ? -20.633 6.348 5.265 1.00 93.75 90 ILE A CA 1
ATOM 695 C C . ILE A 1 90 ? -21.535 7.498 4.821 1.00 93.75 90 ILE A C 1
ATOM 697 O O . ILE A 1 90 ? -22.584 7.721 5.429 1.00 93.75 90 ILE A O 1
ATOM 701 N N . ASP A 1 91 ? -21.128 8.221 3.780 1.00 93.50 91 ASP A N 1
ATOM 702 C CA . ASP A 1 91 ? -21.948 9.237 3.114 1.00 93.50 91 ASP A CA 1
ATOM 703 C C . ASP A 1 91 ? -22.129 8.852 1.642 1.00 93.50 91 ASP A C 1
ATOM 705 O O . ASP A 1 91 ? -21.235 9.022 0.808 1.00 93.50 91 ASP A O 1
ATOM 709 N N . GLY A 1 92 ? -23.279 8.246 1.339 1.00 90.75 92 GLY A N 1
ATOM 710 C CA . GLY A 1 92 ? -23.542 7.641 0.037 1.00 90.75 92 GLY A CA 1
ATOM 711 C C . GLY A 1 92 ? -22.522 6.548 -0.286 1.00 90.75 92 GLY A C 1
ATOM 712 O O . GLY A 1 92 ? -22.550 5.479 0.312 1.00 90.75 92 GLY A O 1
ATOM 713 N N . ASP A 1 93 ? -21.629 6.838 -1.231 1.00 92.81 93 ASP A N 1
ATOM 714 C CA . ASP A 1 93 ? -20.580 5.932 -1.710 1.00 92.81 93 ASP A CA 1
ATOM 715 C C . ASP A 1 93 ? -19.177 6.276 -1.175 1.00 92.81 93 ASP A C 1
ATOM 717 O O . ASP A 1 93 ? -18.187 5.709 -1.639 1.00 92.81 93 ASP A O 1
ATOM 721 N N . ASP A 1 94 ? -19.063 7.204 -0.219 1.00 96.38 94 ASP A N 1
ATOM 722 C CA . ASP A 1 94 ? -17.799 7.550 0.436 1.00 96.38 94 ASP A CA 1
ATOM 723 C C . ASP A 1 94 ? -17.741 6.971 1.851 1.00 96.38 94 ASP A C 1
ATOM 725 O O . ASP A 1 94 ? -18.486 7.374 2.745 1.00 96.38 94 ASP A O 1
ATOM 729 N N . ALA A 1 95 ? -16.831 6.020 2.051 1.00 97.25 95 ALA A N 1
ATOM 730 C CA . ALA A 1 95 ? -16.553 5.399 3.333 1.00 97.25 95 ALA A CA 1
ATOM 731 C C . ALA A 1 95 ? -15.272 5.968 3.946 1.00 97.25 95 ALA A C 1
ATOM 733 O O . ALA A 1 95 ? -14.196 5.936 3.340 1.00 97.25 95 ALA A O 1
ATOM 734 N N . VAL A 1 96 ? -15.370 6.439 5.186 1.00 98.00 96 VAL A N 1
ATOM 735 C CA . VAL A 1 96 ? -14.241 6.978 5.945 1.00 98.00 96 VAL A CA 1
ATOM 736 C C . VAL A 1 96 ? -14.133 6.248 7.280 1.00 98.00 96 VAL A C 1
ATOM 738 O O . VAL A 1 96 ? -15.101 6.155 8.031 1.00 98.00 96 VAL A O 1
ATOM 741 N N . ILE A 1 97 ? -12.943 5.718 7.560 1.00 97.25 97 ILE A N 1
ATOM 742 C CA . ILE A 1 97 ? -12.597 5.013 8.794 1.00 97.25 97 ILE A CA 1
ATOM 743 C C . ILE A 1 97 ? -11.450 5.769 9.460 1.00 97.25 97 ILE A C 1
ATOM 745 O O . ILE A 1 97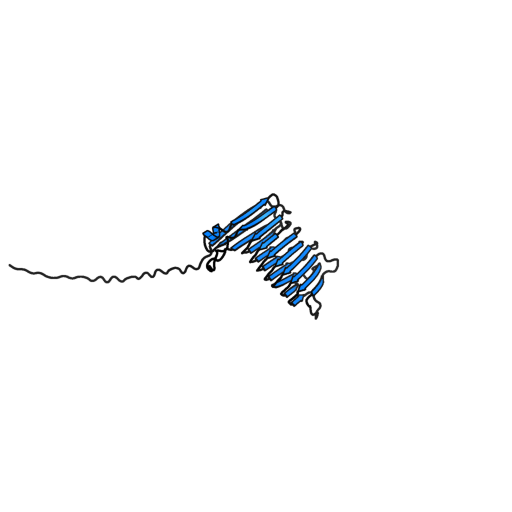 ? -10.348 5.846 8.913 1.00 97.25 97 ILE A O 1
ATOM 749 N N . GLU A 1 98 ? -11.689 6.309 10.651 1.00 95.81 98 GLU A N 1
ATOM 750 C CA . GLU A 1 98 ? -10.678 7.040 11.415 1.00 95.81 98 GLU A CA 1
ATOM 751 C C . GLU A 1 98 ? -10.555 6.500 12.838 1.00 95.81 98 GLU A C 1
ATOM 753 O O . GLU A 1 98 ? -11.544 6.353 13.561 1.00 95.81 98 GLU A O 1
ATOM 758 N N . THR A 1 99 ? -9.315 6.249 13.259 1.00 91.50 99 THR A N 1
ATOM 759 C CA . THR A 1 99 ? -8.996 5.945 14.655 1.00 91.50 99 THR A CA 1
ATOM 760 C C . THR A 1 99 ? -8.527 7.201 15.386 1.00 91.50 99 THR A C 1
ATOM 762 O O . THR A 1 99 ? -7.485 7.771 15.055 1.00 91.50 99 THR A O 1
ATOM 765 N N . GLY A 1 100 ? -9.232 7.583 16.448 1.00 86.38 100 GLY A N 1
ATOM 766 C CA . GLY A 1 100 ? -8.742 8.524 17.448 1.00 86.38 100 GLY A CA 1
ATOM 767 C C . GLY A 1 100 ? -7.898 7.805 18.499 1.00 86.38 100 GLY A C 1
ATOM 768 O O . GLY A 1 100 ? -8.408 6.948 19.221 1.00 86.38 100 GLY A O 1
ATOM 769 N N . PHE A 1 101 ? -6.619 8.169 18.601 1.00 82.19 101 PHE A N 1
ATOM 770 C CA . PHE A 1 101 ? -5.748 7.733 19.694 1.00 82.19 101 PHE A CA 1
ATOM 771 C C . PHE A 1 101 ? -5.739 8.783 20.805 1.00 82.19 101 PHE A C 1
ATOM 773 O O . PHE A 1 101 ? -5.750 9.982 20.506 1.00 82.19 101 PHE A O 1
ATOM 780 N N . PRO A 1 102 ? -5.692 8.370 22.083 1.00 74.88 102 PRO A N 1
ATOM 781 C CA . PRO A 1 102 ? -5.561 9.326 23.164 1.00 74.88 102 PRO A CA 1
ATOM 782 C C . PRO A 1 102 ? -4.225 10.076 23.072 1.00 74.88 102 PRO A C 1
ATOM 784 O O . PRO A 1 102 ? -3.225 9.515 22.605 1.00 74.88 102 PRO A O 1
ATOM 787 N N . PRO A 1 103 ? -4.176 11.336 23.539 1.00 71.62 103 PRO A N 1
ATOM 788 C CA . PRO A 1 103 ? -2.930 12.077 23.595 1.00 71.62 103 PRO A CA 1
ATOM 789 C C . PRO A 1 103 ? -1.913 11.321 24.452 1.00 71.62 103 PRO A C 1
ATOM 791 O O . PRO A 1 103 ? -2.242 10.731 25.489 1.00 71.62 103 PRO A O 1
ATOM 794 N N . LYS A 1 104 ? -0.654 11.352 24.010 1.00 65.38 104 LYS A N 1
ATOM 795 C CA . LYS A 1 104 ? 0.450 10.829 24.813 1.00 65.38 104 LYS A CA 1
ATOM 796 C C . LYS A 1 104 ? 0.513 11.631 26.117 1.00 65.38 104 LYS A C 1
ATOM 798 O O . LYS A 1 104 ? 0.417 12.858 26.054 1.00 65.38 104 LYS A O 1
ATOM 803 N N . PRO A 1 105 ? 0.651 10.974 27.279 1.00 59.44 105 PRO A N 1
ATOM 804 C CA . PRO A 1 105 ? 0.716 11.670 28.551 1.00 59.44 105 PRO A CA 1
ATOM 805 C C . PRO A 1 105 ? 1.907 12.633 28.558 1.00 59.44 105 PRO A C 1
ATOM 807 O O . PRO A 1 105 ? 2.980 12.319 28.039 1.00 59.44 105 PRO A O 1
ATOM 810 N N . GLU A 1 106 ? 1.720 13.813 29.145 1.00 52.84 106 GLU A N 1
ATOM 811 C CA . GLU A 1 106 ? 2.804 14.773 29.343 1.00 52.84 106 GLU A CA 1
ATOM 812 C C . GLU A 1 106 ? 3.833 14.190 30.331 1.00 52.84 106 GLU A C 1
ATOM 814 O O . GLU A 1 106 ? 3.538 13.980 31.506 1.00 52.84 106 GLU A O 1
ATOM 819 N N . GLY A 1 107 ? 5.051 13.901 29.855 1.00 58.19 107 GLY A N 1
ATOM 820 C CA . GLY A 1 107 ? 6.181 13.454 30.682 1.00 58.19 107 GLY A CA 1
ATOM 821 C C . GLY A 1 107 ? 6.810 12.118 30.264 1.00 58.19 107 GLY A C 1
ATOM 822 O O . GLY A 1 107 ? 6.359 11.438 29.347 1.00 58.19 107 GLY A O 1
ATOM 823 N N . TRP A 1 108 ? 7.897 11.730 30.941 1.00 46.91 108 TRP A N 1
ATOM 824 C CA . TRP A 1 108 ? 8.651 10.490 30.681 1.00 46.91 108 TRP A CA 1
ATOM 825 C C . TRP A 1 108 ? 7.997 9.268 31.347 1.00 46.91 108 TRP A C 1
ATOM 827 O O . TRP A 1 108 ? 8.652 8.502 32.054 1.00 46.91 108 TRP A O 1
ATOM 837 N N . SER A 1 109 ? 6.688 9.091 31.165 1.00 48.03 109 SER A N 1
ATOM 838 C CA . SER A 1 109 ? 6.017 7.879 31.631 1.00 48.03 109 SER A CA 1
ATOM 839 C C . SER A 1 109 ? 6.256 6.747 30.632 1.00 48.03 109 SER A C 1
ATOM 841 O O . SER A 1 109 ? 5.710 6.739 29.533 1.00 48.03 109 SER A O 1
ATOM 843 N N . THR A 1 110 ? 7.098 5.783 31.002 1.00 49.41 110 THR A N 1
ATOM 844 C CA . THR A 1 110 ? 7.410 4.587 30.196 1.00 49.41 110 THR A CA 1
ATOM 845 C C . THR A 1 110 ? 6.361 3.477 30.328 1.00 49.41 110 THR A C 1
ATOM 847 O O . THR A 1 110 ? 6.499 2.423 29.703 1.00 49.41 110 THR A O 1
ATOM 850 N N . SER A 1 111 ? 5.322 3.685 31.147 1.00 48.72 111 SER A N 1
ATOM 851 C CA . SER A 1 111 ? 4.255 2.705 31.387 1.00 48.72 111 SER A CA 1
ATOM 852 C C . SER A 1 111 ? 3.116 2.780 30.373 1.00 48.72 111 SER A C 1
ATOM 854 O O . SER A 1 111 ? 2.334 1.834 30.276 1.00 48.72 111 SER A O 1
ATOM 856 N N . ASP A 1 112 ? 3.029 3.860 29.595 1.00 54.50 112 ASP A N 1
ATOM 857 C CA . ASP A 1 112 ? 1.956 4.043 28.629 1.00 54.50 112 ASP A CA 1
ATOM 858 C C . ASP A 1 112 ? 2.313 3.415 27.283 1.00 54.50 112 ASP A C 1
ATOM 860 O O . ASP A 1 112 ? 2.859 4.035 26.370 1.00 54.50 112 ASP A O 1
ATOM 864 N N . ARG A 1 113 ? 2.023 2.122 27.176 1.00 59.62 113 ARG A N 1
ATOM 865 C CA . ARG A 1 113 ? 2.025 1.426 25.895 1.00 59.62 113 ARG A CA 1
ATOM 866 C C . ARG A 1 113 ? 0.700 1.743 25.216 1.00 59.62 113 ARG A C 1
ATOM 868 O O . ARG A 1 113 ? -0.304 1.087 25.494 1.00 59.62 113 ARG A O 1
ATOM 875 N N . SER A 1 114 ? 0.716 2.776 24.374 1.00 68.38 114 SER A N 1
ATOM 876 C CA . SER A 1 114 ? -0.403 3.152 23.510 1.00 68.38 114 SER A CA 1
ATOM 877 C C . SER A 1 114 ? -0.971 1.894 22.847 1.00 68.38 114 SER A C 1
ATOM 879 O O . SER A 1 114 ? -0.216 1.035 22.385 1.00 68.38 114 SER A O 1
ATOM 881 N N . GLY A 1 115 ? -2.292 1.736 22.904 1.00 85.06 115 GLY A N 1
ATOM 882 C CA . GLY A 1 115 ? -2.949 0.566 22.339 1.00 85.06 115 GLY A CA 1
ATOM 883 C C . GLY A 1 115 ? -2.777 0.484 20.821 1.00 85.06 115 GLY A C 1
ATOM 884 O O . GLY A 1 115 ? -2.262 1.400 20.189 1.00 85.06 115 GLY A O 1
ATOM 885 N N . THR A 1 116 ? -3.199 -0.627 20.232 1.00 92.69 116 THR A N 1
ATOM 886 C CA . THR A 1 116 ? -3.118 -0.859 18.785 1.00 92.69 116 THR A CA 1
ATOM 887 C C . THR A 1 116 ? -4.496 -1.148 18.231 1.00 92.69 116 THR A C 1
ATOM 889 O O . THR A 1 116 ? -5.283 -1.841 18.882 1.00 92.69 116 THR A O 1
ATOM 892 N N . VAL A 1 117 ? -4.757 -0.690 17.010 1.00 95.81 117 VAL A N 1
ATOM 893 C CA . VAL A 1 117 ? -5.988 -1.012 16.285 1.00 95.81 117 VAL A CA 1
ATOM 894 C C . VAL A 1 117 ? -5.637 -1.777 15.017 1.00 95.81 117 VAL A C 1
ATOM 896 O O . VAL A 1 117 ? -4.897 -1.287 14.161 1.00 95.81 117 VAL A O 1
ATOM 899 N N . GLU A 1 118 ? -6.137 -3.005 14.919 1.00 97.38 118 GLU A N 1
ATOM 900 C CA . GLU A 1 118 ? -6.005 -3.843 13.731 1.00 97.38 118 GLU A CA 1
ATOM 901 C C . GLU A 1 118 ? -7.329 -3.850 12.965 1.00 97.38 118 GLU A C 1
ATOM 903 O O . GLU A 1 118 ? -8.386 -4.127 13.531 1.00 97.38 118 GLU A O 1
ATOM 908 N N . TYR A 1 119 ? -7.255 -3.557 11.671 1.00 97.94 119 TYR A N 1
ATOM 909 C CA . TYR A 1 119 ? -8.380 -3.569 10.752 1.00 97.94 119 TYR A CA 1
ATOM 910 C C . TYR A 1 119 ? -8.279 -4.761 9.808 1.00 97.94 119 TYR A C 1
ATOM 912 O O . TYR A 1 119 ? -7.235 -4.990 9.196 1.00 97.94 119 TYR A O 1
ATOM 920 N N . LEU A 1 120 ? -9.383 -5.483 9.656 1.00 98.25 120 LEU A N 1
ATOM 921 C CA . LEU A 1 120 ? -9.608 -6.465 8.606 1.00 98.25 120 LEU A CA 1
ATOM 922 C C . LEU A 1 120 ? -10.805 -5.987 7.785 1.00 98.25 120 LEU A C 1
ATOM 924 O O . LEU A 1 120 ? -11.940 -6.017 8.257 1.00 98.25 120 LEU A O 1
ATOM 928 N N . ILE A 1 121 ? -10.530 -5.508 6.579 1.00 97.88 121 ILE A N 1
ATOM 929 C CA . ILE A 1 121 ? -11.490 -4.818 5.728 1.00 97.88 121 ILE A CA 1
ATOM 930 C C . ILE A 1 121 ? -11.669 -5.619 4.444 1.00 97.88 121 ILE A C 1
ATOM 932 O O . ILE A 1 121 ? -10.704 -5.850 3.716 1.00 97.88 121 ILE A O 1
ATOM 936 N N . ASN A 1 122 ? -12.906 -6.009 4.149 1.00 98.12 122 ASN A N 1
ATOM 937 C CA . ASN A 1 122 ? -13.286 -6.512 2.834 1.00 98.12 122 ASN A CA 1
ATOM 938 C C . ASN A 1 122 ? -14.067 -5.426 2.102 1.00 98.12 122 ASN A C 1
ATOM 940 O O . ASN A 1 122 ? -14.999 -4.856 2.667 1.00 98.12 122 ASN A O 1
ATOM 944 N N . VAL A 1 123 ? -13.697 -5.165 0.854 1.00 97.50 123 VAL A N 1
ATOM 945 C CA . VAL A 1 123 ? -14.360 -4.193 -0.020 1.00 97.50 123 VAL A CA 1
ATOM 946 C C . VAL A 1 123 ? -14.656 -4.786 -1.389 1.00 97.50 123 VAL A C 1
ATOM 948 O O . VAL A 1 123 ? -14.038 -5.786 -1.777 1.00 97.50 123 VAL A O 1
ATOM 951 N N . PRO A 1 124 ? -15.555 -4.162 -2.166 1.00 97.06 124 PRO A N 1
ATOM 952 C CA . PRO A 1 124 ? -15.652 -4.438 -3.587 1.00 97.06 124 PRO A CA 1
ATOM 953 C C . PRO A 1 124 ? -14.307 -4.173 -4.269 1.00 97.06 124 PRO A C 1
ATOM 955 O O . PRO A 1 124 ? -13.728 -3.095 -4.140 1.00 97.06 124 PRO A O 1
ATOM 958 N N . GLN A 1 125 ? -13.803 -5.133 -5.039 1.00 96.69 125 GLN A N 1
ATOM 959 C CA . GLN A 1 125 ? -12.485 -5.036 -5.677 1.00 96.69 125 GLN A CA 1
ATOM 960 C C . GLN A 1 125 ? -12.359 -3.869 -6.668 1.00 96.69 125 GLN A C 1
ATOM 962 O O . GLN A 1 125 ? -11.247 -3.470 -7.009 1.00 96.69 125 GLN A O 1
ATOM 967 N N . HIS A 1 126 ? -13.479 -3.335 -7.156 1.00 96.44 126 HIS A N 1
ATOM 968 C CA . HIS A 1 126 ? -13.522 -2.213 -8.094 1.00 96.44 126 HIS A CA 1
ATOM 969 C C . HIS A 1 126 ? -13.579 -0.841 -7.406 1.00 96.44 126 HIS A C 1
ATOM 971 O O . HIS A 1 126 ? -13.577 0.177 -8.104 1.00 96.44 126 HIS A O 1
ATOM 977 N N . CYS A 1 127 ? -13.587 -0.798 -6.069 1.00 96.62 127 CYS A N 1
ATOM 978 C CA . CYS A 1 127 ? -13.645 0.455 -5.333 1.00 96.62 127 CYS A CA 1
ATOM 979 C C . CYS A 1 127 ? -12.320 1.228 -5.442 1.00 96.62 127 CYS A C 1
ATOM 981 O O . CYS A 1 127 ? -11.264 0.678 -5.774 1.00 96.62 127 CYS A O 1
ATOM 983 N N . THR A 1 128 ? -12.378 2.526 -5.157 1.00 97.88 128 THR A N 1
ATOM 984 C CA . THR A 1 128 ? -11.194 3.387 -5.094 1.00 97.88 128 THR A CA 1
ATOM 985 C C . THR A 1 128 ? -10.723 3.521 -3.654 1.00 97.88 128 THR A C 1
ATOM 987 O O . THR A 1 128 ? -11.464 3.997 -2.796 1.00 97.88 128 THR A O 1
ATOM 990 N N . VAL A 1 129 ? -9.462 3.194 -3.381 1.00 98.25 129 VAL A N 1
ATOM 991 C CA . VAL A 1 129 ? -8.855 3.451 -2.068 1.00 98.25 129 VAL A CA 1
ATOM 992 C C . VAL A 1 129 ? -8.186 4.815 -2.138 1.00 98.25 129 VAL A C 1
ATOM 994 O O . VAL A 1 129 ? -7.029 4.928 -2.544 1.00 98.25 129 VAL A O 1
ATOM 997 N N . LYS A 1 130 ? -8.939 5.863 -1.783 1.00 98.06 130 LYS A N 1
ATOM 998 C CA . LYS A 1 130 ? -8.474 7.257 -1.841 1.00 98.06 130 LYS A CA 1
ATOM 999 C C . LYS A 1 130 ? -7.223 7.459 -0.999 1.00 98.06 130 LYS A C 1
ATOM 1001 O O . LYS A 1 130 ? -6.327 8.171 -1.431 1.00 98.06 130 LYS A O 1
ATOM 1006 N N . LYS A 1 131 ? -7.192 6.873 0.202 1.00 98.31 131 LYS A N 1
ATOM 1007 C CA . LYS A 1 131 ? -6.028 6.907 1.088 1.00 98.31 131 LYS A CA 1
ATOM 1008 C C . LYS A 1 131 ? -6.117 5.822 2.157 1.00 98.31 131 LYS A C 1
ATOM 1010 O O . LYS A 1 131 ? -7.120 5.736 2.857 1.00 98.31 131 LYS A O 1
ATOM 1015 N N . ALA A 1 132 ? -5.054 5.049 2.330 1.00 98.44 132 ALA A N 1
ATOM 1016 C CA . ALA A 1 132 ? -4.823 4.194 3.488 1.00 98.44 132 ALA A CA 1
ATOM 1017 C C . ALA A 1 132 ? -3.557 4.679 4.205 1.00 98.44 132 ALA A C 1
ATOM 1019 O O . ALA A 1 132 ? -2.448 4.491 3.713 1.00 98.44 132 ALA A O 1
ATOM 1020 N N . GLU A 1 133 ? -3.719 5.349 5.341 1.00 98.31 133 GLU A N 1
ATOM 1021 C CA . GLU A 1 133 ? -2.632 6.011 6.063 1.00 98.31 133 GLU A CA 1
ATOM 1022 C C . GLU A 1 133 ? -2.386 5.351 7.420 1.00 98.31 133 GLU A C 1
ATOM 1024 O O . GLU A 1 133 ? -3.318 5.150 8.203 1.00 98.31 133 GLU A O 1
ATOM 1029 N N . LEU A 1 134 ? -1.120 5.027 7.697 1.00 97.56 134 LEU A N 1
ATOM 1030 C CA . LEU A 1 134 ? -0.690 4.416 8.949 1.00 97.56 134 LEU A CA 1
ATOM 1031 C C . LEU A 1 134 ? 0.633 5.011 9.441 1.00 97.56 134 LEU A C 1
ATOM 1033 O O . LEU A 1 134 ? 1.642 4.970 8.741 1.00 97.56 134 LEU A O 1
ATOM 1037 N N . ALA A 1 135 ? 0.678 5.518 10.672 1.00 96.06 135 ALA A N 1
ATOM 1038 C CA . ALA A 1 135 ? 1.925 6.065 11.211 1.00 96.06 135 ALA A CA 1
ATOM 1039 C C . ALA A 1 135 ? 2.951 4.962 11.530 1.00 96.06 135 ALA A C 1
ATOM 1041 O O . ALA A 1 135 ? 4.099 5.054 11.095 1.00 96.06 135 ALA A O 1
ATOM 1042 N N . ASN A 1 136 ? 2.544 3.907 12.242 1.00 96.19 136 ASN A N 1
ATOM 1043 C CA . ASN A 1 136 ? 3.389 2.776 12.604 1.00 96.19 136 ASN A CA 1
ATOM 1044 C C . ASN A 1 136 ? 2.656 1.442 12.432 1.00 96.19 136 ASN A C 1
ATOM 1046 O O . ASN A 1 136 ? 1.615 1.196 13.046 1.00 96.19 136 ASN A O 1
ATOM 1050 N N . GLY A 1 137 ? 3.259 0.538 11.661 1.00 97.19 137 GLY A N 1
ATOM 1051 C CA . GLY A 1 137 ? 2.788 -0.835 11.530 1.00 97.19 137 GLY A CA 1
ATOM 1052 C C . GLY A 1 137 ? 2.734 -1.330 10.094 1.00 97.19 137 GLY A C 1
ATOM 1053 O O . GLY A 1 137 ? 3.661 -1.108 9.319 1.00 97.19 137 GLY A O 1
ATOM 1054 N N . GLU A 1 138 ? 1.689 -2.071 9.750 1.00 98.44 138 GLU A N 1
ATOM 1055 C CA . GLU A 1 138 ? 1.609 -2.781 8.474 1.00 98.44 138 GLU A CA 1
ATOM 1056 C C . GLU A 1 138 ? 0.321 -2.468 7.720 1.00 98.44 138 GLU A C 1
ATOM 1058 O O . GLU A 1 138 ? -0.770 -2.556 8.282 1.00 98.44 138 GLU A O 1
ATOM 1063 N N . ILE A 1 139 ? 0.456 -2.157 6.431 1.00 98.75 139 ILE A N 1
ATOM 1064 C CA . ILE A 1 139 ? -0.656 -2.174 5.484 1.00 98.75 139 ILE A CA 1
ATOM 1065 C C . ILE A 1 139 ? -0.447 -3.356 4.540 1.00 98.75 139 ILE A C 1
ATOM 1067 O O . ILE A 1 139 ? 0.591 -3.452 3.885 1.00 98.75 139 ILE A O 1
ATOM 1071 N N . MET A 1 140 ? -1.436 -4.241 4.446 1.00 98.69 140 MET A N 1
ATOM 1072 C CA . MET A 1 140 ? -1.488 -5.275 3.421 1.00 98.69 140 MET A CA 1
ATOM 1073 C C . MET A 1 140 ? -2.735 -5.094 2.564 1.00 98.69 140 MET A C 1
ATOM 1075 O O . MET A 1 140 ? -3.837 -4.974 3.094 1.00 98.69 140 MET A O 1
ATOM 1079 N N . ILE A 1 141 ? -2.553 -5.087 1.246 1.00 98.69 141 ILE A N 1
ATOM 1080 C CA . ILE A 1 141 ? -3.620 -4.893 0.264 1.00 98.69 141 ILE A CA 1
ATOM 1081 C C . ILE A 1 141 ? -3.602 -6.055 -0.724 1.00 98.69 141 ILE A C 1
ATOM 1083 O O . ILE A 1 141 ? -2.543 -6.409 -1.246 1.00 98.69 141 ILE A O 1
ATOM 1087 N N . ASP A 1 142 ? -4.764 -6.642 -0.990 1.00 98.50 142 ASP A N 1
ATOM 1088 C CA . ASP A 1 142 ? -4.895 -7.791 -1.882 1.00 98.50 142 ASP A CA 1
ATOM 1089 C C . ASP A 1 142 ? -6.059 -7.638 -2.864 1.00 98.50 142 ASP A C 1
ATOM 1091 O O . ASP A 1 142 ? -7.151 -7.219 -2.483 1.00 98.50 142 ASP A O 1
ATOM 1095 N N . GLY A 1 143 ? -5.834 -8.032 -4.117 1.00 96.94 143 GLY A N 1
ATOM 1096 C CA . GLY A 1 143 ? -6.908 -8.349 -5.059 1.00 96.94 143 GLY A CA 1
ATOM 1097 C C . GLY A 1 143 ? -7.706 -7.152 -5.571 1.00 96.94 143 GLY A C 1
ATOM 1098 O O . GLY A 1 143 ? -8.886 -7.288 -5.880 1.00 96.94 143 GLY A O 1
ATOM 1099 N N . MET A 1 144 ? -7.087 -5.977 -5.668 1.00 97.56 144 MET A N 1
ATOM 1100 C CA . MET A 1 144 ? -7.773 -4.756 -6.086 1.00 97.56 144 MET A CA 1
ATOM 1101 C C . MET A 1 144 ? -7.689 -4.506 -7.595 1.00 97.56 144 MET A C 1
ATOM 1103 O O . MET A 1 144 ? -6.642 -4.659 -8.229 1.00 97.56 144 MET A O 1
ATOM 1107 N N . ARG A 1 145 ? -8.814 -4.062 -8.159 1.00 96.44 145 ARG A N 1
ATOM 1108 C CA . ARG A 1 145 ? -9.063 -3.846 -9.593 1.00 96.44 145 ARG A CA 1
ATOM 1109 C C . ARG A 1 145 ? -9.743 -2.513 -9.903 1.00 96.44 145 ARG A C 1
ATOM 1111 O O . ARG A 1 145 ? -10.075 -2.278 -11.070 1.00 96.44 145 ARG A O 1
ATOM 1118 N N . GLY A 1 146 ? -9.967 -1.671 -8.901 1.00 95.62 146 GLY A N 1
ATOM 1119 C CA . GLY A 1 146 ? -10.569 -0.353 -9.056 1.00 95.62 146 GLY A CA 1
ATOM 1120 C C . GLY A 1 146 ? -9.685 0.651 -9.800 1.00 95.62 146 GLY A C 1
ATOM 1121 O O . GLY A 1 146 ? -8.652 0.276 -10.366 1.00 95.62 146 GLY A O 1
ATOM 1122 N N . PRO A 1 147 ? -10.082 1.930 -9.828 1.00 96.62 147 PRO A N 1
ATOM 1123 C CA . PRO A 1 147 ? -9.342 2.993 -10.505 1.00 96.62 147 PRO A CA 1
ATOM 1124 C C . PRO A 1 147 ? -7.964 3.269 -9.898 1.00 96.62 147 PRO A C 1
ATOM 1126 O O . PRO A 1 147 ? -6.982 3.354 -10.638 1.00 96.62 147 PRO A O 1
ATOM 1129 N N . SER A 1 148 ? -7.881 3.393 -8.570 1.00 98.06 148 SER A N 1
ATOM 1130 C CA . SER A 1 148 ? -6.629 3.714 -7.886 1.00 98.06 148 SER A CA 1
ATOM 1131 C C . SER A 1 148 ? -6.580 3.271 -6.426 1.00 98.06 148 SER A C 1
ATOM 1133 O O . SER A 1 148 ? -7.603 3.038 -5.774 1.00 98.06 148 SER A O 1
ATOM 1135 N N . ILE A 1 149 ? -5.347 3.185 -5.920 1.00 98.56 149 ILE A N 1
ATOM 1136 C CA . ILE A 1 149 ? -5.024 2.979 -4.508 1.00 98.56 149 ILE A CA 1
ATOM 1137 C C . ILE A 1 149 ? -3.914 3.939 -4.114 1.00 98.56 149 ILE A C 1
ATOM 1139 O O . ILE A 1 149 ? -2.871 3.974 -4.766 1.00 98.56 149 ILE A O 1
ATOM 1143 N N . GLU A 1 150 ? -4.099 4.637 -3.003 1.00 98.69 150 GLU A N 1
ATOM 1144 C CA . GLU A 1 150 ? -3.028 5.355 -2.320 1.00 98.69 150 GLU A CA 1
ATOM 1145 C C . GLU A 1 150 ? -2.818 4.766 -0.923 1.00 98.69 150 GLU A C 1
ATOM 1147 O O . GLU A 1 150 ? -3.755 4.705 -0.125 1.00 98.69 150 GLU A O 1
ATOM 1152 N N . AL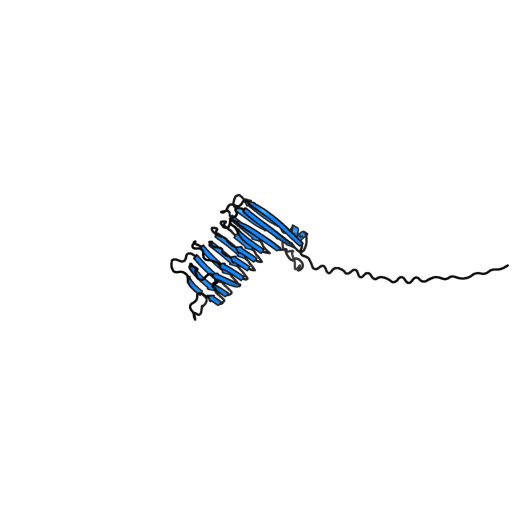A A 1 151 ? -1.595 4.329 -0.617 1.00 98.62 151 ALA A N 1
ATOM 1153 C CA . ALA A 1 151 ? -1.225 3.867 0.718 1.00 98.62 151 ALA A CA 1
ATOM 1154 C C . ALA A 1 151 ? 0.053 4.553 1.207 1.00 98.62 151 ALA A C 1
ATOM 1156 O O . ALA A 1 151 ? 1.053 4.621 0.489 1.00 98.62 151 ALA A O 1
ATOM 1157 N N . GLN A 1 152 ? 0.026 5.029 2.448 1.00 98.69 152 GLN A N 1
ATOM 1158 C CA . GLN A 1 152 ? 1.127 5.741 3.079 1.00 98.69 152 GLN A CA 1
ATOM 1159 C C . GLN A 1 152 ? 1.418 5.143 4.450 1.00 98.69 152 GLN A C 1
ATOM 1161 O O . GLN A 1 152 ? 0.533 5.053 5.301 1.00 98.69 152 GLN A O 1
ATOM 1166 N N . VAL A 1 153 ? 2.677 4.776 4.679 1.00 98.69 153 VAL A N 1
ATOM 1167 C CA . VAL A 1 153 ? 3.142 4.288 5.976 1.00 98.69 153 VAL A CA 1
ATOM 1168 C C . VAL A 1 153 ? 4.336 5.109 6.449 1.00 98.69 153 VAL A C 1
ATOM 1170 O O . VAL A 1 153 ? 5.286 5.333 5.703 1.00 98.69 153 VAL A O 1
ATOM 1173 N N . GLY A 1 154 ? 4.318 5.545 7.707 1.00 98.31 154 GLY A N 1
ATOM 1174 C CA . GLY A 1 154 ? 5.486 6.158 8.337 1.00 98.31 154 GLY A CA 1
ATOM 1175 C C . GLY A 1 154 ? 6.568 5.107 8.592 1.00 98.31 154 GLY A C 1
ATOM 1176 O O . GLY A 1 154 ? 7.537 4.977 7.850 1.00 98.31 154 GLY A O 1
ATOM 1177 N N . ASN A 1 155 ? 6.402 4.311 9.641 1.00 98.06 155 ASN A N 1
ATOM 1178 C CA . ASN A 1 155 ? 7.358 3.281 10.026 1.00 98.06 155 ASN A CA 1
ATOM 1179 C C . ASN A 1 155 ? 6.722 1.890 10.007 1.00 98.06 155 ASN A C 1
ATOM 1181 O O . ASN A 1 155 ? 5.853 1.579 10.819 1.00 98.06 155 ASN A O 1
ATOM 1185 N N . GLY A 1 156 ? 7.200 1.023 9.121 1.00 98.00 156 GLY A N 1
ATOM 1186 C CA . GLY A 1 156 ? 6.797 -0.373 9.096 1.00 98.00 156 GLY A CA 1
ATOM 1187 C C . GLY A 1 156 ? 6.803 -0.973 7.701 1.00 98.00 156 GLY A C 1
ATOM 1188 O O . GLY A 1 156 ? 7.860 -1.035 7.070 1.00 98.00 156 GLY A O 1
ATOM 1189 N N . ARG A 1 157 ? 5.673 -1.531 7.257 1.00 98.50 157 ARG A N 1
ATOM 1190 C CA . ARG A 1 157 ? 5.634 -2.330 6.025 1.00 98.50 157 ARG A CA 1
ATOM 1191 C C . ARG A 1 157 ? 4.404 -2.084 5.173 1.00 98.50 157 ARG A C 1
ATOM 1193 O O . ARG A 1 157 ? 3.313 -1.863 5.691 1.00 98.50 157 ARG A O 1
ATOM 1200 N N . ILE A 1 158 ? 4.604 -2.196 3.864 1.00 98.75 158 ILE A N 1
ATOM 1201 C CA . ILE A 1 158 ? 3.526 -2.286 2.880 1.00 98.75 158 ILE A CA 1
ATOM 1202 C C . ILE A 1 158 ? 3.683 -3.607 2.126 1.00 98.75 158 ILE A C 1
ATOM 1204 O O . ILE A 1 158 ? 4.742 -3.871 1.553 1.00 98.75 158 ILE A O 1
ATOM 1208 N N . HIS A 1 159 ? 2.631 -4.421 2.122 1.00 98.56 159 HIS A N 1
ATOM 1209 C CA . HIS A 1 159 ? 2.533 -5.652 1.345 1.00 98.56 159 HIS A CA 1
ATOM 1210 C C . HIS A 1 159 ? 1.382 -5.529 0.347 1.00 98.56 159 HIS A C 1
ATOM 1212 O O . HIS A 1 159 ? 0.230 -5.410 0.746 1.00 98.56 159 HIS A O 1
ATOM 1218 N N . ALA A 1 160 ? 1.660 -5.567 -0.951 1.00 98.56 160 ALA A N 1
ATOM 1219 C CA . ALA A 1 160 ? 0.617 -5.529 -1.973 1.00 98.56 160 ALA A CA 1
ATOM 1220 C C . ALA A 1 160 ? 0.635 -6.812 -2.800 1.00 98.56 160 ALA A C 1
ATOM 1222 O O . ALA A 1 160 ? 1.689 -7.230 -3.282 1.00 98.56 160 ALA A O 1
ATOM 1223 N N . ARG A 1 161 ? -0.527 -7.439 -2.983 1.00 98.38 161 ARG A N 1
ATOM 1224 C CA . ARG A 1 161 ? -0.677 -8.647 -3.799 1.00 98.38 161 ARG A CA 1
ATOM 1225 C C . ARG A 1 161 ? -1.740 -8.440 -4.862 1.00 98.38 161 ARG A C 1
ATOM 1227 O O . ARG A 1 161 ? -2.825 -7.956 -4.559 1.00 98.38 161 ARG A O 1
ATOM 1234 N N . ASN A 1 162 ? -1.426 -8.811 -6.102 1.00 97.56 162 ASN A N 1
ATOM 1235 C CA . ASN A 1 162 ? -2.388 -8.884 -7.208 1.00 97.56 162 ASN A CA 1
ATOM 1236 C C . ASN A 1 162 ? -3.262 -7.620 -7.358 1.00 97.56 162 ASN A C 1
ATOM 1238 O O . ASN A 1 162 ? -4.459 -7.700 -7.629 1.00 97.56 162 ASN A O 1
ATOM 1242 N N . CYS A 1 163 ? -2.661 -6.447 -7.138 1.00 97.75 163 CYS A N 1
ATOM 1243 C CA . CYS A 1 163 ? -3.317 -5.152 -7.282 1.00 97.75 163 CYS A CA 1
ATOM 1244 C C . CYS A 1 163 ? -3.072 -4.629 -8.702 1.00 97.75 163 CYS A C 1
ATOM 1246 O O . CYS A 1 163 ? -2.015 -4.063 -8.990 1.00 97.75 163 CYS A O 1
ATOM 1248 N N . PHE A 1 164 ? -4.041 -4.838 -9.590 1.00 97.12 164 PHE A N 1
ATOM 1249 C CA . PHE A 1 164 ? -3.978 -4.435 -10.998 1.00 97.12 164 PHE A CA 1
ATOM 1250 C C . PHE A 1 164 ? -4.739 -3.122 -11.195 1.00 97.12 164 PHE A C 1
ATOM 1252 O O . PHE A 1 164 ? -5.822 -3.074 -11.775 1.00 97.12 164 PHE A O 1
ATOM 1259 N N . THR A 1 165 ? -4.193 -2.047 -10.639 1.00 96.69 165 THR A N 1
ATOM 1260 C CA . THR A 1 165 ? -4.798 -0.708 -10.584 1.00 96.69 165 THR A CA 1
ATOM 1261 C C . THR A 1 165 ? -3.705 0.363 -10.597 1.00 96.69 165 THR A C 1
ATOM 1263 O O . THR A 1 165 ? -2.529 0.014 -10.546 1.00 96.69 165 THR A O 1
ATOM 1266 N N . SER A 1 166 ? -4.057 1.649 -10.676 1.00 97.94 166 SER A N 1
ATOM 1267 C CA . SER A 1 166 ? -3.102 2.745 -10.474 1.00 97.94 166 SER A CA 1
ATOM 1268 C C . SER A 1 166 ? -2.754 2.864 -8.986 1.00 97.94 166 SER A C 1
ATOM 1270 O O . SER A 1 166 ? -3.445 3.550 -8.230 1.00 97.94 166 SER A O 1
ATOM 1272 N N . ALA A 1 167 ? -1.691 2.188 -8.556 1.00 98.44 167 ALA A N 1
ATOM 1273 C CA . ALA A 1 167 ? -1.261 2.119 -7.164 1.00 98.44 167 ALA A CA 1
ATOM 1274 C C . ALA A 1 167 ? -0.112 3.092 -6.862 1.00 98.44 167 ALA A C 1
ATOM 1276 O O . ALA A 1 167 ? 0.903 3.109 -7.559 1.00 98.44 167 ALA A O 1
ATOM 1277 N N . ARG A 1 168 ? -0.241 3.863 -5.779 1.00 98.75 168 ARG A N 1
ATOM 1278 C CA . ARG A 1 168 ? 0.816 4.704 -5.209 1.00 98.75 168 ARG A CA 1
ATOM 1279 C C . ARG A 1 168 ? 1.071 4.289 -3.765 1.00 98.75 168 ARG A C 1
ATOM 1281 O O . ARG A 1 168 ? 0.187 4.412 -2.920 1.00 98.75 168 ARG A O 1
ATOM 1288 N N . PHE A 1 169 ? 2.280 3.820 -3.488 1.00 98.75 169 PHE A N 1
ATOM 1289 C CA . PHE A 1 169 ? 2.718 3.392 -2.166 1.00 98.75 169 PHE A CA 1
ATOM 1290 C C . PHE A 1 169 ? 3.904 4.232 -1.712 1.00 98.75 169 PHE A C 1
ATOM 1292 O O . PHE A 1 169 ? 4.940 4.248 -2.377 1.00 98.75 169 PHE A O 1
ATOM 1299 N N . THR A 1 170 ? 3.766 4.874 -0.556 1.00 98.69 170 THR A N 1
ATOM 1300 C CA . THR A 1 170 ? 4.812 5.705 0.047 1.00 98.69 170 THR A CA 1
ATOM 1301 C C . THR A 1 170 ? 5.156 5.175 1.432 1.00 98.69 170 THR A C 1
ATOM 1303 O O . THR A 1 170 ? 4.273 4.991 2.270 1.00 98.69 170 THR A O 1
ATOM 1306 N N . LEU A 1 171 ? 6.440 4.930 1.689 1.00 98.62 171 LEU A N 1
ATOM 1307 C CA . LEU A 1 171 ? 6.931 4.424 2.970 1.00 98.62 171 LEU A CA 1
ATOM 1308 C C . LEU A 1 171 ? 8.133 5.243 3.463 1.00 98.62 171 LEU A C 1
ATOM 1310 O O . LEU A 1 171 ? 9.165 5.305 2.799 1.00 98.62 171 LEU A O 1
ATOM 1314 N N . GLU A 1 172 ? 8.056 5.838 4.653 1.00 98.50 172 GLU A N 1
ATOM 1315 C CA . GLU A 1 172 ? 9.198 6.601 5.188 1.00 98.50 172 GLU A CA 1
ATOM 1316 C C . GLU A 1 172 ? 10.316 5.665 5.671 1.00 98.50 172 GLU A C 1
ATOM 1318 O O . GLU A 1 172 ? 11.494 5.848 5.345 1.00 98.50 172 GLU A O 1
ATOM 1323 N N . ARG A 1 173 ? 9.970 4.620 6.431 1.00 98.56 173 ARG A N 1
ATOM 1324 C CA . ARG A 1 173 ? 10.945 3.669 6.973 1.00 98.56 173 ARG A CA 1
ATOM 1325 C C . ARG A 1 173 ? 10.432 2.235 7.009 1.00 98.56 173 ARG A C 1
ATOM 1327 O O . ARG A 1 173 ? 9.442 1.963 7.675 1.00 98.56 173 ARG A O 1
ATOM 1334 N N . GLY A 1 174 ? 11.177 1.299 6.415 1.00 97.94 174 GLY A N 1
ATOM 1335 C CA . GLY A 1 174 ? 10.991 -0.138 6.641 1.00 97.94 174 GLY A CA 1
ATOM 1336 C C . GLY A 1 174 ? 11.101 -1.008 5.389 1.00 97.94 174 GLY A C 1
ATOM 1337 O O . GLY A 1 174 ? 12.176 -1.097 4.796 1.00 97.94 174 GLY A O 1
ATOM 1338 N N . GLY A 1 175 ? 10.038 -1.728 5.027 1.00 98.00 175 GLY A N 1
ATOM 1339 C CA . GLY A 1 175 ? 10.048 -2.639 3.876 1.00 98.00 175 GLY A CA 1
ATOM 1340 C C . GLY A 1 175 ? 8.772 -2.593 3.045 1.00 98.00 175 GLY A C 1
ATOM 1341 O O . GLY A 1 175 ? 7.673 -2.588 3.589 1.00 98.00 175 GLY A O 1
ATOM 1342 N N . MET A 1 176 ? 8.924 -2.605 1.725 1.00 98.50 176 MET A N 1
ATOM 1343 C CA . MET A 1 176 ? 7.812 -2.701 0.786 1.00 98.50 176 MET A CA 1
ATOM 1344 C C . MET A 1 176 ? 7.965 -3.955 -0.066 1.00 98.50 176 MET A C 1
ATOM 1346 O O . MET A 1 176 ? 9.017 -4.161 -0.674 1.00 98.50 176 MET A O 1
ATOM 1350 N N . GLU A 1 177 ? 6.925 -4.782 -0.119 1.00 98.50 177 GLU A N 1
ATOM 1351 C CA . GLU A 1 177 ? 6.876 -5.960 -0.981 1.00 98.50 177 GLU A CA 1
ATOM 1352 C C . GLU A 1 177 ? 5.623 -5.931 -1.854 1.00 98.50 177 GLU A C 1
ATOM 1354 O O . GLU A 1 177 ? 4.506 -5.828 -1.350 1.00 98.50 177 GLU A O 1
ATOM 1359 N N . VAL A 1 178 ? 5.815 -6.035 -3.167 1.00 98.38 178 VAL A N 1
ATOM 1360 C CA . VAL A 1 178 ? 4.727 -6.123 -4.144 1.00 98.38 178 VAL A CA 1
ATOM 1361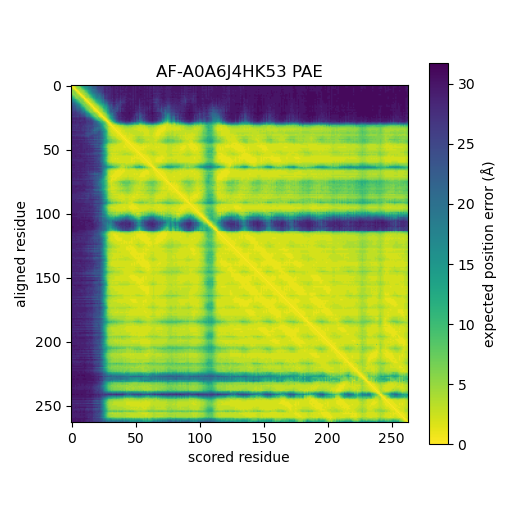 C C . VAL A 1 178 ? 4.845 -7.436 -4.904 1.00 98.38 178 VAL A C 1
ATOM 1363 O O . VAL A 1 178 ? 5.910 -7.770 -5.423 1.00 98.38 178 VAL A O 1
ATOM 1366 N N . PHE A 1 179 ? 3.754 -8.187 -4.970 1.00 98.00 179 PHE A N 1
ATOM 1367 C CA . PHE A 1 179 ? 3.710 -9.506 -5.586 1.00 98.00 179 PHE A CA 1
ATOM 1368 C C . PHE A 1 179 ? 2.591 -9.594 -6.622 1.00 98.00 179 PHE A C 1
ATOM 1370 O O . PHE A 1 179 ? 1.420 -9.363 -6.313 1.00 98.00 179 PHE A O 1
ATOM 1377 N N . TYR A 1 180 ? 2.955 -10.004 -7.833 1.00 97.25 180 TYR A N 1
ATOM 1378 C CA . TYR A 1 180 ? 2.021 -10.379 -8.886 1.00 97.25 180 TYR A CA 1
ATOM 1379 C C . TYR A 1 180 ? 2.113 -11.887 -9.127 1.00 97.25 180 TYR A C 1
ATOM 1381 O O . TYR A 1 180 ? 3.142 -12.394 -9.567 1.00 97.25 180 TYR A O 1
ATOM 1389 N N . GLY A 1 181 ? 1.039 -12.615 -8.816 1.00 95.69 181 GLY A N 1
ATOM 1390 C CA . GLY A 1 181 ? 0.952 -14.061 -9.044 1.00 95.69 181 GLY A CA 1
ATOM 1391 C C . GLY A 1 181 ? 0.633 -14.428 -10.495 1.00 95.69 181 GLY A C 1
ATOM 1392 O O . GLY A 1 181 ? 0.948 -15.525 -10.944 1.00 95.69 181 GLY A O 1
ATOM 1393 N N . TRP A 1 182 ? 0.030 -13.508 -11.238 1.00 94.75 182 TRP A N 1
ATOM 1394 C CA . TRP A 1 182 ? -0.228 -13.592 -12.674 1.00 94.75 182 TRP A CA 1
ATOM 1395 C C . TRP A 1 182 ? -0.144 -12.189 -13.271 1.00 94.75 182 TRP A C 1
ATOM 1397 O O . TRP A 1 182 ? -0.043 -11.202 -12.537 1.00 94.75 182 TRP A O 1
ATOM 1407 N N . TRP A 1 183 ? -0.198 -12.094 -14.596 1.00 94.25 183 TRP A N 1
ATOM 1408 C CA . TRP A 1 183 ? -0.243 -10.816 -15.291 1.00 94.25 183 TRP A CA 1
ATOM 1409 C C . TRP A 1 183 ? -1.605 -10.597 -15.951 1.00 94.25 183 TRP A C 1
ATOM 1411 O O . TRP A 1 183 ? -2.072 -11.429 -16.727 1.00 94.25 183 TRP A O 1
ATOM 1421 N N . GLU A 1 184 ? -2.270 -9.481 -15.647 1.00 93.50 184 GLU A N 1
ATOM 1422 C CA . GLU A 1 184 ? -3.496 -9.088 -16.347 1.00 93.50 184 GLU A CA 1
ATOM 1423 C C . GLU A 1 184 ? -3.156 -8.240 -17.579 1.00 93.50 184 GLU A C 1
ATOM 1425 O O . GLU A 1 184 ? -2.226 -7.439 -17.557 1.00 93.50 184 GLU A O 1
ATOM 1430 N N . ARG A 1 185 ? -3.945 -8.370 -18.654 1.00 90.38 185 ARG A N 1
ATOM 1431 C CA . ARG A 1 185 ? -3.770 -7.595 -19.902 1.00 90.38 185 ARG A CA 1
ATOM 1432 C C . ARG A 1 185 ? -4.243 -6.141 -19.805 1.00 90.38 185 ARG A C 1
ATOM 1434 O O . ARG A 1 185 ? -4.071 -5.372 -20.746 1.00 90.38 185 ARG A O 1
ATOM 1441 N N . ARG A 1 186 ? -4.894 -5.772 -18.702 1.00 91.75 186 ARG A N 1
ATOM 1442 C CA . ARG A 1 186 ? -5.427 -4.423 -18.481 1.00 91.75 186 ARG A CA 1
ATOM 1443 C C . ARG A 1 186 ? -4.309 -3.411 -18.261 1.00 91.75 186 ARG A C 1
ATOM 1445 O O . ARG A 1 186 ? -3.236 -3.777 -17.793 1.00 91.75 186 ARG A O 1
ATOM 1452 N N . ALA A 1 187 ? -4.587 -2.141 -18.528 1.00 94.31 187 ALA A N 1
ATOM 1453 C CA . ALA A 1 187 ? -3.657 -1.078 -18.182 1.00 94.31 187 ALA A CA 1
ATOM 1454 C C . ALA A 1 187 ? -3.617 -0.844 -16.662 1.00 94.31 187 ALA A C 1
ATOM 1456 O O . ALA A 1 187 ? -4.677 -0.778 -16.029 1.00 94.31 187 ALA A O 1
ATOM 1457 N N . PHE A 1 188 ? -2.421 -0.715 -16.084 1.00 96.81 188 PHE A N 1
ATOM 1458 C CA . PHE A 1 188 ? -2.236 -0.326 -14.681 1.00 96.81 188 PHE A CA 1
ATOM 1459 C C . PHE A 1 188 ? -0.857 0.297 -14.430 1.00 96.81 188 PHE A C 1
ATOM 1461 O O . PHE A 1 188 ? 0.016 0.280 -15.296 1.00 96.81 188 PHE A O 1
ATOM 1468 N N . SER A 1 189 ? -0.650 0.863 -13.244 1.00 97.75 189 SER A N 1
ATOM 1469 C CA . SER A 1 189 ? 0.629 1.465 -12.872 1.00 97.75 189 SER A CA 1
ATOM 1470 C C . SER A 1 189 ? 0.936 1.261 -11.395 1.00 97.75 189 SER A C 1
ATOM 1472 O O . SER A 1 189 ? 0.040 1.167 -10.561 1.00 97.75 189 SER A O 1
ATOM 1474 N N . LEU A 1 190 ? 2.219 1.195 -11.065 1.00 98.44 190 LEU A N 1
ATOM 1475 C CA . LEU A 1 190 ? 2.713 1.103 -9.698 1.00 98.44 190 LEU A CA 1
ATOM 1476 C C . LEU A 1 190 ? 3.766 2.184 -9.486 1.00 98.44 190 LEU A C 1
ATOM 1478 O O . LEU A 1 190 ? 4.796 2.176 -10.151 1.00 98.44 190 LEU A O 1
ATOM 1482 N N . ALA A 1 191 ? 3.543 3.067 -8.523 1.00 98.62 191 ALA A N 1
ATOM 1483 C CA . ALA A 1 191 ? 4.548 3.973 -7.988 1.00 98.62 191 ALA A CA 1
ATOM 1484 C C . ALA A 1 191 ? 4.866 3.553 -6.549 1.00 98.62 191 ALA A C 1
ATOM 1486 O O . ALA A 1 191 ? 4.050 3.744 -5.652 1.00 98.62 191 ALA A O 1
ATOM 1487 N N . ALA A 1 192 ? 6.036 2.958 -6.341 1.00 98.50 192 ALA A N 1
ATOM 1488 C CA . ALA A 1 192 ? 6.517 2.490 -5.047 1.00 98.50 192 ALA A CA 1
ATOM 1489 C C . ALA A 1 192 ? 7.710 3.340 -4.600 1.00 98.50 192 ALA A C 1
ATOM 1491 O O . ALA A 1 192 ? 8.788 3.261 -5.191 1.00 98.50 192 ALA A O 1
ATOM 1492 N N . GLU A 1 193 ? 7.525 4.137 -3.552 1.00 98.56 193 GLU A N 1
ATOM 1493 C CA . GLU A 1 193 ? 8.524 5.078 -3.051 1.00 98.56 193 GLU A CA 1
ATOM 1494 C C . GLU A 1 193 ? 8.867 4.783 -1.588 1.00 98.56 193 GLU A C 1
ATOM 1496 O O . GLU A 1 193 ? 7.984 4.671 -0.735 1.00 98.56 193 GLU A O 1
ATOM 1501 N N . ILE A 1 194 ? 10.163 4.656 -1.289 1.00 98.44 194 ILE A N 1
ATOM 1502 C CA . ILE A 1 194 ? 10.659 4.463 0.075 1.00 98.44 194 ILE A CA 1
ATOM 1503 C C . ILE A 1 194 ? 11.803 5.423 0.415 1.00 98.44 194 ILE A C 1
ATOM 1505 O O . ILE A 1 194 ? 12.792 5.524 -0.316 1.00 98.44 194 ILE A O 1
ATOM 1509 N N . ALA A 1 195 ? 11.718 6.112 1.555 1.00 98.19 195 ALA A N 1
ATOM 1510 C CA . ALA A 1 195 ? 12.791 7.009 1.988 1.00 98.19 195 ALA A CA 1
ATOM 1511 C C . ALA A 1 195 ? 13.957 6.240 2.638 1.00 98.19 195 ALA A C 1
ATOM 1513 O O . ALA A 1 195 ? 15.125 6.495 2.329 1.00 98.19 195 ALA A O 1
ATOM 1514 N N . SER A 1 196 ? 13.672 5.267 3.507 1.00 98.25 196 SER A N 1
ATOM 1515 C CA . SER A 1 196 ? 14.694 4.432 4.150 1.00 98.25 196 SER A CA 1
ATOM 1516 C C . SER A 1 196 ? 14.243 2.983 4.307 1.00 98.25 196 SER A C 1
ATOM 1518 O O . SER A 1 196 ? 13.399 2.661 5.141 1.00 98.25 196 SER A O 1
ATOM 1520 N N . GLY A 1 197 ? 14.808 2.077 3.517 1.00 96.62 197 GLY A N 1
ATOM 1521 C CA . GLY A 1 197 ? 14.427 0.673 3.547 1.00 96.62 197 GLY A CA 1
ATOM 1522 C C . GLY A 1 197 ? 14.558 -0.030 2.207 1.00 96.62 197 GLY A C 1
ATOM 1523 O O . GLY A 1 197 ? 15.184 0.471 1.278 1.00 96.62 197 GLY A O 1
ATOM 1524 N N . ASN A 1 198 ? 13.957 -1.214 2.107 1.00 96.88 198 ASN A N 1
ATOM 1525 C CA . ASN A 1 198 ? 14.056 -2.037 0.905 1.00 96.88 198 ASN A CA 1
ATOM 1526 C C . ASN A 1 198 ? 12.718 -2.121 0.166 1.00 96.88 198 ASN A C 1
ATOM 1528 O O . ASN A 1 198 ? 11.677 -2.313 0.795 1.00 96.88 198 ASN A O 1
ATOM 1532 N N . VAL A 1 199 ? 12.776 -2.053 -1.165 1.00 97.69 199 VAL A N 1
ATOM 1533 C CA . VAL A 1 199 ? 11.653 -2.368 -2.058 1.00 97.69 199 VAL A CA 1
ATOM 1534 C C . VAL A 1 199 ? 11.932 -3.701 -2.731 1.00 97.69 199 VAL A C 1
ATOM 1536 O O . VAL A 1 199 ? 13.002 -3.894 -3.315 1.00 97.69 199 VAL A O 1
ATOM 1539 N N . ARG A 1 200 ? 10.969 -4.616 -2.672 1.00 97.94 200 ARG A N 1
ATOM 1540 C CA . ARG A 1 200 ? 11.001 -5.880 -3.399 1.00 97.94 200 ARG A CA 1
ATOM 1541 C C . ARG A 1 200 ? 9.758 -6.010 -4.266 1.00 97.94 200 ARG A C 1
ATOM 1543 O O . ARG A 1 200 ? 8.648 -5.860 -3.769 1.00 97.94 200 ARG A O 1
ATOM 1550 N N . VAL A 1 201 ? 9.944 -6.326 -5.541 1.00 97.62 201 VAL A N 1
ATOM 1551 C CA . VAL A 1 201 ? 8.837 -6.620 -6.457 1.00 97.62 201 VAL A CA 1
ATOM 1552 C C . VAL A 1 201 ? 9.053 -7.986 -7.083 1.00 97.62 201 VAL A C 1
ATOM 1554 O O . VAL A 1 201 ? 10.146 -8.278 -7.563 1.00 97.62 201 VAL A O 1
ATOM 1557 N N . LEU A 1 202 ? 8.024 -8.826 -7.044 1.00 97.12 202 LEU A N 1
ATOM 1558 C CA . LEU A 1 202 ? 8.004 -10.153 -7.646 1.00 97.12 202 LEU A CA 1
ATOM 1559 C C . LEU A 1 202 ? 7.014 -10.134 -8.810 1.00 97.12 202 LEU A C 1
ATOM 1561 O O . LEU A 1 202 ? 5.830 -9.853 -8.615 1.00 97.12 202 LEU A O 1
ATOM 1565 N N . ILE A 1 203 ? 7.522 -10.420 -10.006 1.00 95.44 203 ILE A N 1
ATOM 1566 C CA . ILE A 1 203 ? 6.789 -10.319 -11.273 1.00 95.44 203 ILE A CA 1
ATOM 1567 C C . ILE A 1 203 ? 6.907 -11.662 -12.018 1.00 95.44 203 ILE A C 1
ATOM 1569 O O . ILE A 1 203 ? 7.989 -12.264 -11.989 1.00 95.44 203 ILE A O 1
ATOM 1573 N N . PRO A 1 204 ? 5.847 -12.158 -12.680 1.00 93.94 204 PRO A N 1
ATOM 1574 C CA . PRO A 1 204 ? 5.920 -13.394 -13.460 1.00 93.94 204 PRO A CA 1
ATOM 1575 C C . PRO A 1 204 ? 6.724 -13.221 -14.760 1.00 93.94 204 PRO A C 1
ATOM 1577 O O . PRO A 1 204 ? 6.927 -12.097 -15.223 1.00 93.94 204 PRO A O 1
ATOM 1580 N N . SER A 1 205 ? 7.242 -14.319 -15.344 1.00 89.06 205 SER A N 1
ATOM 1581 C CA . SER A 1 205 ? 8.083 -14.224 -16.562 1.00 89.06 205 SER A CA 1
ATOM 1582 C C . SER A 1 205 ? 7.388 -13.567 -17.743 1.00 89.06 205 SER A C 1
ATOM 1584 O O . SER A 1 205 ? 8.055 -12.985 -18.592 1.00 89.06 205 SER A O 1
ATOM 1586 N N . ASP A 1 206 ? 6.087 -13.796 -17.839 1.00 90.50 206 ASP A N 1
ATOM 1587 C CA . ASP A 1 206 ? 5.210 -13.439 -18.946 1.00 90.50 206 ASP A CA 1
ATOM 1588 C C . ASP A 1 206 ? 4.611 -12.037 -18.783 1.00 90.50 206 ASP A C 1
ATOM 1590 O O . ASP A 1 206 ? 3.723 -11.640 -19.538 1.00 90.50 206 ASP A O 1
ATOM 1594 N N . ALA A 1 207 ? 5.101 -11.273 -17.804 1.00 92.94 207 ALA A N 1
ATOM 1595 C CA . ALA A 1 207 ? 4.687 -9.902 -17.610 1.00 92.94 207 ALA A CA 1
ATOM 1596 C C . ALA A 1 207 ? 5.026 -9.023 -18.817 1.00 92.94 207 ALA A C 1
ATOM 1598 O O . ALA A 1 207 ? 6.108 -9.103 -19.399 1.00 92.94 207 ALA A O 1
ATOM 1599 N N . ASN A 1 208 ? 4.102 -8.121 -19.130 1.00 94.06 208 ASN A N 1
ATOM 1600 C CA . ASN A 1 208 ? 4.255 -7.092 -20.147 1.00 94.06 208 ASN A CA 1
ATOM 1601 C C . ASN A 1 208 ? 4.269 -5.712 -19.465 1.00 94.06 208 ASN A C 1
ATOM 1603 O O . ASN A 1 208 ? 3.230 -5.131 -19.152 1.00 94.06 208 ASN A O 1
ATOM 1607 N N . ALA A 1 209 ? 5.460 -5.223 -19.126 1.00 94.94 209 ALA A N 1
ATOM 1608 C CA . ALA A 1 209 ? 5.626 -4.066 -18.248 1.00 94.94 209 ALA A CA 1
ATOM 1609 C C . ALA A 1 209 ? 6.858 -3.246 -18.606 1.00 94.94 209 ALA A C 1
ATOM 1611 O O . ALA A 1 209 ? 7.921 -3.795 -18.896 1.00 94.94 209 ALA A O 1
ATOM 1612 N N . ARG A 1 210 ? 6.758 -1.927 -18.464 1.00 95.50 210 ARG A N 1
ATOM 1613 C CA . ARG A 1 210 ? 7.919 -1.049 -18.374 1.00 95.50 210 ARG A CA 1
ATOM 1614 C C . ARG A 1 210 ? 8.303 -0.902 -16.910 1.00 95.50 210 ARG A C 1
ATOM 1616 O O . ARG A 1 210 ? 7.458 -0.573 -16.083 1.00 95.50 210 ARG A O 1
ATOM 1623 N N . ILE A 1 211 ? 9.573 -1.122 -16.597 1.00 95.69 211 ILE A N 1
ATOM 1624 C CA . ILE A 1 211 ? 10.110 -0.989 -15.244 1.00 95.69 211 ILE A CA 1
ATOM 1625 C C . ILE A 1 211 ? 11.135 0.144 -15.237 1.00 95.69 211 ILE A C 1
ATOM 1627 O O . ILE A 1 211 ? 12.099 0.087 -15.997 1.00 95.69 211 ILE A O 1
ATOM 1631 N N . ASP A 1 212 ? 10.940 1.138 -14.370 1.00 96.81 212 ASP A N 1
ATOM 1632 C CA . ASP A 1 212 ? 11.931 2.154 -13.984 1.00 96.81 212 ASP A CA 1
ATOM 1633 C C . ASP A 1 212 ? 12.233 1.986 -12.493 1.00 96.81 212 ASP A C 1
ATOM 1635 O O . ASP A 1 212 ? 11.401 2.269 -11.631 1.00 96.81 212 ASP A O 1
ATOM 1639 N N . ALA A 1 213 ? 13.429 1.501 -12.179 1.00 97.38 213 ALA A N 1
ATOM 1640 C CA . ALA A 1 213 ? 13.894 1.321 -10.816 1.00 97.38 213 ALA A CA 1
ATOM 1641 C C . ALA A 1 213 ? 15.111 2.207 -10.542 1.00 97.38 213 ALA A C 1
ATOM 1643 O O . ALA A 1 213 ? 16.094 2.188 -11.282 1.00 97.38 213 ALA A O 1
ATOM 1644 N N . THR A 1 214 ? 15.071 2.960 -9.444 1.00 97.06 214 THR A N 1
ATOM 1645 C CA . THR A 1 214 ? 16.148 3.865 -9.031 1.00 97.06 214 THR A CA 1
ATOM 1646 C C . THR A 1 214 ? 16.407 3.767 -7.526 1.00 97.06 214 THR A C 1
ATOM 1648 O O . THR A 1 214 ? 15.475 3.739 -6.723 1.00 97.06 214 THR A O 1
ATOM 1651 N N . THR A 1 215 ? 17.680 3.771 -7.127 1.00 96.94 215 THR A N 1
ATOM 1652 C CA . THR A 1 215 ? 18.111 3.953 -5.734 1.00 96.94 215 THR A CA 1
ATOM 1653 C C . THR A 1 215 ? 19.174 5.046 -5.623 1.00 96.94 215 THR A C 1
ATOM 1655 O O . THR A 1 215 ? 20.084 5.108 -6.448 1.00 96.94 215 THR A O 1
ATOM 1658 N N . VAL A 1 216 ? 19.087 5.922 -4.617 1.00 96.44 216 VAL A N 1
ATOM 1659 C CA . VAL A 1 216 ? 20.122 6.948 -4.376 1.00 96.44 216 VAL A CA 1
ATOM 1660 C C . VAL A 1 216 ? 21.293 6.343 -3.602 1.00 96.44 216 VAL A C 1
ATOM 1662 O O . VAL A 1 216 ? 22.433 6.377 -4.068 1.00 96.44 216 VAL A O 1
ATOM 1665 N N . ASN A 1 217 ? 21.012 5.739 -2.447 1.00 94.94 217 ASN A N 1
ATOM 1666 C CA . ASN A 1 217 ? 21.989 5.118 -1.560 1.00 94.94 217 ASN A CA 1
ATOM 1667 C C . ASN A 1 217 ? 21.606 3.662 -1.287 1.00 94.94 217 ASN A C 1
ATOM 1669 O O . ASN A 1 217 ? 20.934 3.350 -0.307 1.00 94.94 217 ASN A O 1
ATOM 1673 N N . GLY A 1 218 ? 22.066 2.757 -2.144 1.00 92.88 218 GLY A N 1
ATOM 1674 C CA . GLY A 1 218 ? 21.863 1.324 -1.987 1.00 92.88 218 GLY A CA 1
ATOM 1675 C C . GLY A 1 218 ? 22.238 0.567 -3.249 1.00 92.88 218 GLY A C 1
ATOM 1676 O O . GLY A 1 218 ? 22.870 1.124 -4.149 1.00 92.88 218 GLY A O 1
ATOM 1677 N N . ASN A 1 219 ? 21.846 -0.702 -3.297 1.00 93.94 219 ASN A N 1
ATOM 1678 C CA . ASN A 1 219 ? 22.081 -1.567 -4.445 1.00 93.94 219 ASN A CA 1
ATOM 1679 C C . ASN A 1 219 ? 20.774 -1.862 -5.174 1.00 93.94 219 ASN A C 1
ATOM 1681 O O . ASN A 1 219 ? 19.722 -2.040 -4.551 1.00 93.94 219 ASN A O 1
ATOM 1685 N N . LEU A 1 220 ? 20.865 -1.966 -6.495 1.00 94.19 220 LEU A N 1
ATOM 1686 C CA . LEU A 1 220 ? 19.775 -2.414 -7.345 1.00 94.19 220 LEU A CA 1
ATOM 1687 C C . LEU A 1 220 ? 20.085 -3.828 -7.837 1.00 94.19 220 LEU A C 1
ATOM 1689 O O . LEU A 1 220 ? 21.179 -4.104 -8.322 1.00 94.19 220 LEU A O 1
ATOM 1693 N N . GLN A 1 221 ? 19.131 -4.742 -7.686 1.00 93.81 221 GLN A N 1
ATOM 1694 C CA . GLN A 1 221 ? 19.223 -6.106 -8.204 1.00 93.81 221 GLN A CA 1
ATOM 1695 C C . GLN A 1 221 ? 17.985 -6.419 -9.039 1.00 93.81 221 GLN A C 1
ATOM 1697 O O . GLN A 1 221 ? 16.868 -6.142 -8.614 1.00 93.81 221 GLN A O 1
ATOM 1702 N N . SER A 1 222 ? 18.173 -7.025 -10.209 1.00 93.75 222 SER A N 1
ATOM 1703 C CA . SER A 1 222 ? 17.072 -7.453 -11.071 1.00 93.75 222 SER A CA 1
ATOM 1704 C C . SER A 1 222 ? 17.364 -8.821 -11.669 1.00 93.75 222 SER A C 1
ATOM 1706 O O . SER A 1 222 ? 18.430 -9.037 -12.243 1.00 93.75 222 SER A O 1
ATOM 1708 N N . ARG A 1 223 ? 16.404 -9.744 -11.564 1.00 91.62 223 ARG A N 1
ATOM 1709 C CA . ARG A 1 223 ? 16.430 -11.044 -12.256 1.00 91.62 223 ARG A CA 1
ATOM 1710 C C . ARG A 1 223 ? 16.087 -10.941 -13.746 1.00 91.62 223 ARG A C 1
ATOM 1712 O O . ARG A 1 223 ? 16.222 -11.933 -14.452 1.00 91.62 223 ARG A O 1
ATOM 1719 N N . PHE A 1 224 ? 15.686 -9.756 -14.207 1.00 86.62 224 PHE A N 1
ATOM 1720 C CA . PHE A 1 224 ? 15.441 -9.441 -15.617 1.00 86.62 224 PHE A CA 1
ATOM 1721 C C . PHE A 1 224 ? 16.641 -8.761 -16.297 1.00 86.62 224 PHE A C 1
ATOM 1723 O O . PHE A 1 224 ? 16.574 -8.451 -17.484 1.00 86.62 224 PHE A O 1
ATOM 1730 N N . ALA A 1 225 ? 17.728 -8.510 -15.561 1.00 85.06 225 ALA A N 1
ATOM 1731 C CA . ALA A 1 225 ? 18.976 -8.024 -16.140 1.00 85.06 225 ALA A CA 1
ATOM 1732 C C . ALA A 1 225 ? 19.664 -9.124 -16.962 1.00 85.06 225 ALA A C 1
ATOM 1734 O O . ALA A 1 225 ? 19.505 -10.320 -16.688 1.00 85.06 225 ALA A O 1
ATOM 1735 N N . LYS A 1 226 ? 20.451 -8.731 -17.965 1.00 82.94 226 LYS A N 1
ATOM 1736 C CA . LYS A 1 226 ? 21.201 -9.691 -18.782 1.00 82.94 226 LYS A CA 1
ATOM 1737 C C . LYS A 1 226 ? 22.261 -10.396 -17.920 1.00 82.94 226 LYS A C 1
ATOM 1739 O O . LYS A 1 226 ? 22.823 -9.783 -17.010 1.00 82.94 226 LYS A O 1
ATOM 1744 N N . PRO A 1 227 ? 22.588 -11.674 -18.186 1.00 77.31 227 PRO A N 1
ATOM 1745 C CA . PRO A 1 227 ? 23.662 -12.357 -17.468 1.00 77.31 227 PRO A CA 1
ATOM 1746 C C . PRO A 1 227 ? 24.976 -11.560 -17.516 1.00 77.31 227 PRO A C 1
ATOM 1748 O O . PRO A 1 227 ? 25.445 -11.202 -18.594 1.00 77.31 227 PRO A O 1
ATOM 1751 N N . GLY A 1 228 ? 25.564 -11.279 -16.349 1.00 72.94 228 GLY A N 1
ATOM 1752 C CA . GLY A 1 228 ? 26.801 -10.494 -16.225 1.00 72.94 228 GLY A CA 1
ATOM 1753 C C . GLY A 1 228 ? 26.616 -8.970 -16.234 1.00 72.94 228 GLY A C 1
ATOM 1754 O O . GLY A 1 228 ? 27.600 -8.245 -16.100 1.00 72.94 228 GLY A O 1
ATOM 1755 N N . GLU A 1 229 ? 25.385 -8.471 -16.353 1.00 80.31 229 GLU A N 1
ATOM 1756 C CA . GLU A 1 229 ? 25.085 -7.044 -16.257 1.00 80.31 229 GLU A CA 1
ATOM 1757 C C . GLU A 1 229 ? 25.184 -6.571 -14.800 1.00 80.31 229 GLU A C 1
ATOM 1759 O O . GLU A 1 229 ? 24.435 -7.008 -13.924 1.00 80.31 229 GLU A O 1
ATOM 1764 N N . SER A 1 230 ? 26.130 -5.669 -14.534 1.00 75.56 230 SER A N 1
ATOM 1765 C CA . SER A 1 230 ? 26.228 -4.994 -13.241 1.00 75.56 230 SER A CA 1
ATOM 1766 C C . SER A 1 230 ? 25.262 -3.816 -13.220 1.00 75.56 230 SER A C 1
ATOM 1768 O O . SER A 1 230 ? 25.433 -2.847 -13.962 1.00 75.56 230 SER A O 1
ATOM 1770 N N . LEU A 1 231 ? 24.242 -3.901 -12.371 1.00 82.94 231 LEU A N 1
ATOM 1771 C CA . LEU A 1 231 ? 23.281 -2.822 -12.194 1.00 82.94 231 LEU A CA 1
ATOM 1772 C C . LEU A 1 231 ? 23.880 -1.754 -11.282 1.00 82.94 231 LEU A C 1
ATOM 1774 O O . LEU A 1 231 ? 24.323 -2.040 -10.170 1.00 82.94 231 LEU A O 1
ATOM 1778 N N . GLY A 1 232 ? 23.896 -0.516 -11.771 1.00 89.25 232 GLY A N 1
ATOM 1779 C CA . GLY A 1 232 ? 24.269 0.642 -10.970 1.00 89.25 232 GLY A CA 1
ATOM 1780 C C . GLY A 1 232 ? 23.135 1.059 -10.031 1.00 89.25 232 GLY A C 1
ATOM 1781 O O . GLY A 1 232 ? 22.531 0.260 -9.320 1.00 89.25 232 GLY A O 1
ATOM 1782 N N . ARG A 1 233 ? 22.825 2.355 -10.044 1.00 92.50 233 ARG A N 1
ATOM 1783 C CA . ARG A 1 233 ? 21.765 2.967 -9.225 1.00 92.50 233 ARG A CA 1
ATOM 1784 C C . ARG A 1 233 ? 20.431 3.133 -9.944 1.00 92.50 233 ARG A C 1
ATOM 1786 O O . ARG A 1 233 ? 19.461 3.579 -9.343 1.00 92.50 233 ARG A O 1
ATOM 1793 N N . LYS A 1 234 ? 20.396 2.795 -11.227 1.00 93.81 234 LYS A N 1
ATOM 1794 C CA . LYS A 1 234 ? 19.242 2.938 -12.102 1.00 93.81 234 LYS A CA 1
ATOM 1795 C C . LYS A 1 234 ? 19.144 1.712 -12.999 1.00 93.81 234 LYS A C 1
ATOM 1797 O O . LYS A 1 234 ? 20.170 1.226 -13.474 1.00 93.81 234 LYS A O 1
ATOM 1802 N N . PHE A 1 235 ? 17.930 1.232 -13.213 1.00 93.56 235 PHE A N 1
ATOM 1803 C CA . PHE A 1 235 ? 17.618 0.123 -14.100 1.00 93.56 235 PHE A CA 1
ATOM 1804 C C . PHE A 1 235 ? 16.308 0.422 -14.814 1.00 93.56 235 PHE A C 1
ATOM 1806 O O . PHE A 1 235 ? 15.283 0.633 -14.171 1.00 93.56 235 PHE A O 1
ATOM 1813 N N . GLU A 1 236 ? 16.361 0.427 -16.139 1.00 93.88 236 GLU A N 1
ATOM 1814 C CA . GLU A 1 236 ? 15.188 0.562 -16.988 1.00 93.88 236 GLU A CA 1
ATOM 1815 C C . GLU A 1 236 ? 15.117 -0.643 -17.919 1.00 93.88 236 GLU A C 1
ATOM 1817 O O . GLU A 1 236 ? 16.108 -1.002 -18.556 1.00 93.88 236 GLU A O 1
ATOM 1822 N N . THR A 1 237 ? 13.949 -1.272 -18.003 1.00 92.06 237 THR A N 1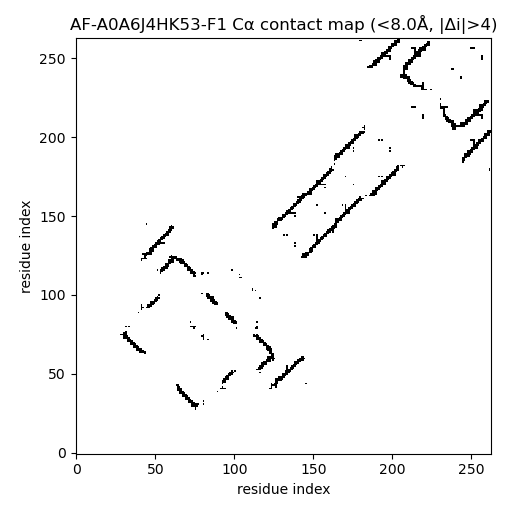
ATOM 1823 C CA . THR A 1 237 ? 13.703 -2.358 -18.955 1.00 92.06 237 THR A CA 1
ATOM 1824 C C . THR A 1 237 ? 12.243 -2.378 -19.387 1.00 92.06 237 THR A C 1
ATOM 1826 O O . THR A 1 237 ? 11.370 -1.840 -18.706 1.00 92.06 237 THR A O 1
ATOM 1829 N N . THR A 1 238 ? 11.979 -2.993 -20.534 1.00 92.50 238 THR A N 1
ATOM 1830 C CA . THR A 1 238 ? 10.626 -3.296 -21.009 1.00 92.50 238 THR A CA 1
ATOM 1831 C C . THR A 1 238 ? 10.522 -4.805 -21.181 1.00 92.50 238 THR A C 1
ATOM 1833 O O . THR A 1 238 ? 11.378 -5.414 -21.820 1.00 92.50 238 THR A O 1
ATOM 1836 N N . LEU A 1 239 ? 9.509 -5.397 -20.558 1.00 91.06 239 LEU A N 1
ATOM 1837 C CA . LEU A 1 239 ? 9.167 -6.813 -20.636 1.00 91.06 239 LEU A CA 1
ATOM 1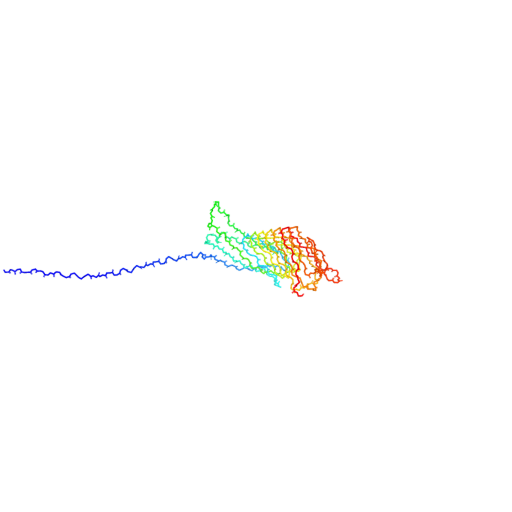838 C C . LEU A 1 239 ? 7.981 -6.989 -21.596 1.00 91.06 239 LEU A C 1
ATOM 1840 O O . LEU A 1 239 ? 7.110 -6.122 -21.613 1.00 91.06 239 LEU A O 1
ATOM 1844 N N . GLY A 1 240 ? 7.930 -8.106 -22.329 1.00 87.00 240 GLY A N 1
ATOM 1845 C CA . GLY A 1 240 ? 6.873 -8.419 -23.304 1.00 87.00 240 GLY A CA 1
ATOM 1846 C C . GLY A 1 240 ? 7.153 -7.908 -24.727 1.00 87.00 240 GLY A C 1
ATOM 1847 O O . GLY A 1 240 ? 8.012 -7.052 -24.930 1.00 87.00 240 GLY A O 1
ATOM 1848 N N . ASP A 1 241 ? 6.430 -8.453 -25.713 1.00 69.75 241 ASP A N 1
ATOM 1849 C CA . ASP A 1 241 ? 6.736 -8.263 -27.144 1.00 69.75 241 ASP A CA 1
ATOM 1850 C C . ASP A 1 241 ? 5.927 -7.147 -27.842 1.00 69.75 241 ASP A C 1
ATOM 1852 O O . ASP A 1 241 ? 6.255 -6.761 -28.961 1.00 69.75 241 ASP A O 1
ATOM 1856 N N . GLU A 1 242 ? 4.917 -6.554 -27.197 1.00 66.25 242 GLU A N 1
ATOM 1857 C CA . GLU A 1 242 ? 4.115 -5.462 -27.772 1.00 66.25 242 GLU A CA 1
ATOM 1858 C C . GLU A 1 242 ? 3.602 -4.529 -26.669 1.00 66.25 242 GLU A C 1
ATOM 1860 O O . GLU A 1 242 ? 2.912 -4.989 -25.764 1.00 66.25 242 GLU A O 1
ATOM 1865 N N . GLY A 1 243 ? 3.928 -3.230 -26.764 1.00 73.50 243 GLY A N 1
ATOM 1866 C CA . GLY A 1 243 ? 3.382 -2.128 -25.954 1.00 73.50 243 GLY A CA 1
ATOM 1867 C C . GLY A 1 243 ? 3.071 -2.461 -24.490 1.00 73.50 243 GLY A C 1
ATOM 1868 O O . GLY A 1 243 ? 1.971 -2.922 -24.192 1.00 73.50 243 GLY A O 1
ATOM 1869 N N . ALA A 1 244 ? 4.003 -2.162 -23.578 1.00 82.06 244 ALA A N 1
ATOM 1870 C CA . ALA A 1 244 ? 3.835 -2.404 -22.144 1.00 82.06 244 ALA A CA 1
ATOM 1871 C C . ALA A 1 244 ? 2.469 -1.933 -21.624 1.00 82.06 244 ALA A C 1
ATOM 1873 O O . ALA A 1 244 ? 2.162 -0.740 -21.663 1.00 82.06 244 ALA A O 1
ATOM 1874 N N . ASN A 1 245 ? 1.662 -2.868 -21.112 1.00 91.81 245 ASN A N 1
ATOM 1875 C CA . ASN A 1 245 ? 0.363 -2.538 -20.531 1.00 91.81 245 ASN A CA 1
ATOM 1876 C C . ASN A 1 245 ? 0.477 -2.072 -19.075 1.00 91.81 245 ASN A C 1
ATOM 1878 O O . ASN A 1 245 ? -0.494 -1.550 -18.537 1.00 91.81 245 ASN A O 1
ATOM 1882 N N . ALA A 1 246 ? 1.641 -2.214 -18.439 1.00 95.31 246 ALA A N 1
ATOM 1883 C CA . ALA A 1 246 ? 1.878 -1.645 -17.120 1.00 95.31 246 ALA A CA 1
ATOM 1884 C C . ALA A 1 246 ? 3.153 -0.810 -17.035 1.00 95.31 246 ALA A C 1
ATOM 1886 O O . ALA A 1 246 ? 4.146 -1.082 -17.712 1.00 95.31 246 ALA A O 1
ATOM 1887 N N . GLU A 1 247 ? 3.134 0.160 -16.128 1.00 96.69 247 GLU A N 1
ATOM 1888 C CA . GLU A 1 247 ? 4.296 0.969 -15.766 1.00 96.69 247 GLU A CA 1
ATOM 1889 C C . GLU A 1 247 ? 4.614 0.795 -14.279 1.00 96.69 247 GLU A C 1
ATOM 1891 O O . GLU A 1 247 ? 3.793 1.105 -13.418 1.00 96.69 247 GLU A O 1
ATOM 1896 N N . LEU A 1 248 ? 5.809 0.291 -13.968 1.00 97.62 248 LEU A N 1
ATOM 1897 C CA . LEU A 1 248 ? 6.278 0.065 -12.604 1.00 97.62 248 LEU A CA 1
ATOM 1898 C C . LEU A 1 248 ? 7.450 1.002 -12.305 1.00 97.62 248 LEU A C 1
ATOM 1900 O O . LEU A 1 248 ? 8.553 0.822 -12.817 1.00 97.62 248 LEU A O 1
ATOM 1904 N N . THR A 1 249 ? 7.213 1.987 -11.447 1.00 98.38 249 THR A N 1
ATOM 1905 C CA . THR A 1 249 ? 8.213 2.932 -10.950 1.00 98.38 249 THR A CA 1
ATOM 1906 C C . THR A 1 249 ? 8.582 2.587 -9.512 1.00 98.38 249 THR A C 1
ATOM 1908 O O . THR A 1 249 ? 7.742 2.657 -8.616 1.00 98.38 249 THR A O 1
ATOM 1911 N N . LEU A 1 250 ? 9.847 2.239 -9.279 1.00 98.19 250 LEU A N 1
ATOM 1912 C CA . LEU A 1 250 ? 10.379 1.851 -7.973 1.00 98.19 250 LEU A CA 1
ATOM 1913 C C . LEU A 1 250 ? 11.476 2.835 -7.562 1.00 98.19 250 LEU A C 1
ATOM 1915 O O . LEU A 1 250 ? 12.502 2.938 -8.236 1.00 98.19 250 LEU A O 1
ATOM 1919 N N . ARG A 1 251 ? 11.296 3.554 -6.453 1.00 98.19 251 ARG A N 1
ATOM 1920 C CA . ARG A 1 251 ? 12.265 4.548 -5.970 1.00 98.19 251 ARG A CA 1
ATOM 1921 C C . ARG A 1 251 ? 12.629 4.292 -4.515 1.00 98.19 251 ARG A C 1
ATOM 1923 O O . ARG A 1 251 ? 11.759 4.203 -3.657 1.00 98.19 251 ARG A O 1
ATOM 1930 N N . ALA A 1 252 ? 13.928 4.219 -4.239 1.00 97.88 252 ALA A N 1
ATOM 1931 C CA . ALA A 1 252 ? 14.463 4.168 -2.883 1.00 97.88 252 ALA A CA 1
ATOM 1932 C C . ALA A 1 252 ? 15.496 5.278 -2.662 1.00 97.88 252 ALA A C 1
ATOM 1934 O O . ALA A 1 252 ? 16.430 5.432 -3.447 1.00 97.88 252 ALA A O 1
ATOM 1935 N N . THR A 1 253 ? 15.384 6.035 -1.574 1.00 97.38 253 THR A N 1
ATOM 1936 C CA . THR A 1 253 ? 16.422 7.019 -1.230 1.00 97.38 253 THR A CA 1
ATOM 1937 C C . THR A 1 253 ? 17.571 6.338 -0.493 1.00 97.38 253 THR A C 1
ATOM 1939 O O . THR A 1 253 ? 18.708 6.380 -0.954 1.00 97.38 253 THR A O 1
ATOM 1942 N N . ASN A 1 254 ? 17.296 5.649 0.615 1.00 97.00 254 ASN A N 1
ATOM 1943 C CA . ASN A 1 254 ? 18.307 4.924 1.385 1.00 97.00 254 ASN A CA 1
ATOM 1944 C C . ASN A 1 254 ? 17.924 3.452 1.534 1.00 97.00 254 ASN A C 1
ATOM 1946 O O . ASN A 1 254 ? 17.248 3.066 2.483 1.00 97.00 254 ASN A O 1
ATOM 1950 N N . GLY A 1 255 ? 18.380 2.624 0.602 1.00 95.00 255 GLY A N 1
ATOM 1951 C CA . GLY A 1 255 ? 18.266 1.176 0.680 1.00 95.00 255 GLY A CA 1
ATOM 1952 C C . GLY A 1 255 ? 18.135 0.512 -0.683 1.00 95.00 255 GLY A C 1
ATOM 1953 O O . GLY A 1 255 ? 18.404 1.112 -1.728 1.00 95.00 255 GLY A O 1
ATOM 1954 N N . ASN A 1 256 ? 17.815 -0.778 -0.669 1.00 96.19 256 ASN A N 1
ATOM 1955 C CA . ASN A 1 256 ? 17.952 -1.618 -1.852 1.00 96.19 256 ASN A CA 1
ATOM 1956 C C . ASN A 1 256 ? 16.637 -1.734 -2.620 1.00 96.19 256 ASN A C 1
ATOM 1958 O O . ASN A 1 256 ? 15.562 -1.813 -2.026 1.00 96.19 256 ASN A O 1
ATOM 1962 N N . VAL A 1 257 ? 16.747 -1.836 -3.942 1.00 97.00 257 VAL A N 1
ATOM 1963 C CA . VAL A 1 257 ? 15.628 -2.189 -4.820 1.00 97.00 257 VAL A CA 1
ATOM 1964 C C . VAL A 1 257 ? 15.921 -3.554 -5.426 1.00 97.00 257 VAL A C 1
ATOM 1966 O O . VAL A 1 257 ? 16.969 -3.750 -6.044 1.00 97.00 257 VAL A O 1
ATOM 1969 N N . ARG A 1 258 ? 15.016 -4.514 -5.230 1.00 96.62 258 ARG A N 1
ATOM 1970 C CA . ARG A 1 258 ? 15.121 -5.862 -5.794 1.00 96.62 258 ARG A CA 1
ATOM 1971 C C . ARG A 1 258 ? 13.904 -6.186 -6.650 1.00 96.62 258 ARG A C 1
ATOM 1973 O O . ARG A 1 258 ? 12.777 -6.139 -6.167 1.00 96.62 258 ARG A O 1
ATOM 1980 N N . ILE A 1 259 ? 14.152 -6.574 -7.893 1.00 96.50 259 ILE A N 1
ATOM 1981 C CA . ILE A 1 259 ? 13.143 -7.083 -8.819 1.00 96.50 259 ILE A CA 1
ATOM 1982 C C . ILE A 1 259 ? 13.430 -8.568 -9.038 1.00 96.50 259 ILE A C 1
ATOM 1984 O O . ILE A 1 259 ? 14.456 -8.941 -9.611 1.00 96.50 259 ILE A O 1
ATOM 1988 N N . ASP A 1 260 ? 12.535 -9.417 -8.553 1.00 94.94 260 ASP A N 1
ATOM 1989 C CA . ASP A 1 260 ? 12.623 -10.867 -8.659 1.00 94.94 260 ASP A CA 1
ATOM 1990 C C . ASP A 1 260 ? 11.584 -11.40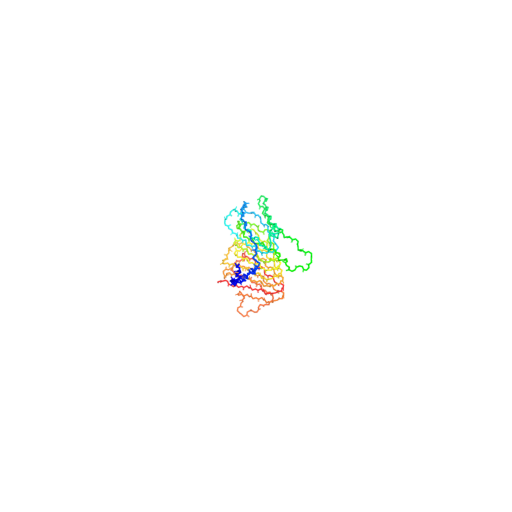8 -9.649 1.00 94.94 260 ASP A C 1
ATOM 1992 O O . ASP A 1 260 ? 10.562 -10.782 -9.937 1.00 94.94 260 ASP A O 1
ATOM 1996 N N . LYS A 1 261 ? 11.859 -12.613 -10.146 1.00 90.75 261 LYS A N 1
ATOM 1997 C CA . LYS A 1 261 ? 10.971 -13.383 -11.013 1.00 90.75 261 LYS A CA 1
ATOM 1998 C C . LYS A 1 261 ? 10.218 -14.419 -10.169 1.00 90.75 261 LYS A C 1
ATOM 2000 O O . LYS A 1 261 ? 10.865 -15.103 -9.375 1.00 90.75 261 LYS A O 1
ATOM 2005 N N . SER A 1 262 ? 8.894 -14.531 -10.303 1.00 81.56 262 SER A N 1
ATOM 2006 C CA . SER A 1 262 ? 8.091 -15.472 -9.495 1.00 81.56 262 SER A CA 1
ATOM 2007 C C . SER A 1 262 ? 8.134 -16.917 -10.008 1.00 81.56 262 SER A C 1
ATOM 2009 O O . SER A 1 262 ? 8.282 -17.834 -9.202 1.00 81.56 262 SER A O 1
ATOM 2011 N N . TYR A 1 263 ? 8.016 -17.116 -11.323 1.00 75.12 263 TYR A N 1
ATOM 2012 C CA . TYR A 1 263 ? 8.134 -18.389 -12.049 1.00 75.12 263 TYR A CA 1
ATOM 2013 C C . TYR A 1 263 ? 8.589 -18.111 -13.479 1.00 75.12 263 TYR A C 1
ATOM 2015 O O . TYR A 1 263 ? 8.277 -17.009 -13.995 1.00 75.12 263 TYR A O 1
#

Foldseek 3Di:
DDDDDDDDDDDDDDDDDDPPPPPPPPPPQDKDKDKDKDKAFAALAFEEEEADEAAEAEEEADQDRMKIKIKMKIASDPVQSVQFDWDWDDDPNYIYIYTDGDDDDPDDPPPGPGIHMYIDIYHHLQYEHPEAEYADEEYEYERHDHAEHEYEYEEYEYHYECHFYAYEYEYAYDEYEYEYPDEDLAAHEYHAEYAAYEYEYEDALAAFEWEWAFEQAEAEEEPPDDVPDGDDGIDIDGHDDDDRSYYYYHYYHHYYYYYHYPD

Organism: NCBI:txid1836801

Nearest PDB structures (foldseek):
  4qrk-assembly1_A  TM=6.714E-01  e=1.471E-11  Clostridium sporogenes ATCC 15579
  4opw-assembly2_B  TM=2.471E-01  e=3.063E-04  Parabacteroides merdae ATCC 43184

Radius of gyration: 29.88 Å; Cα contacts (8 Å, |Δi|>4): 700; chains: 1; bounding box: 50×49×137 Å

Secondary structure (DSSP, 8-state):
-------------------------------EEEEEEEEEE--TT-EEEEEEEEEEEEEEEESSSEEEEEEEEEESSHHHHHH-EEEEEEETTEEEEEEEPPPPPSS--TT----EEEEEEEEETTSEEEEEEEEEEEEEEES--SSEEEEEEEEEEEEEES--SEEEEEEEEEEEEEE-SS--SS-EEEEEEEEEEEEEEEE-TT--EEEEEEEEES-EEETTSPTT----SEEEEEESSSS-SEEEEEEEEES-EEEEE--

Solvent-accessible surface area (backbone atoms only — not comparable to full-atom values): 13816 Å² total; per-residue (Å²): 140,83,88,88,86,87,81,89,84,85,81,84,79,84,79,81,79,79,79,76,76,76,78,72,76,81,76,72,83,69,62,48,74,50,78,50,76,49,76,43,80,27,51,44,74,18,38,37,35,38,42,43,52,42,37,36,40,39,41,36,34,36,97,52,57,38,34,35,45,32,40,38,42,33,14,76,45,69,70,58,44,71,47,51,40,73,47,77,48,74,59,81,42,41,37,40,37,42,53,45,72,68,79,78,72,94,68,94,66,86,81,72,66,77,52,36,44,35,39,46,33,40,32,20,17,42,23,26,35,71,33,39,39,33,46,34,39,39,41,37,40,33,46,33,55,16,72,33,36,31,37,39,37,39,42,37,37,41,38,40,31,51,61,58,18,39,35,39,40,42,34,48,31,45,42,37,40,38,40,34,89,64,72,74,89,58,72,30,31,37,40,40,39,32,50,34,32,37,42,38,37,32,36,39,72,84,33,41,29,33,38,43,38,41,28,75,47,51,53,45,48,53,70,84,53,60,92,90,62,81,59,53,46,58,48,75,52,73,37,64,95,68,78,57,37,26,42,38,40,39,40,23,45,37,21,35,42,39,41,43,66,69,95

Mean predicted aligned error: 9.62 Å

pLDDT: mean 86.32, std 18.88, range [34.94, 98.75]